Protein AF-V3ZQJ5-F1 (afdb_monomer)

pLDDT: mean 82.74, std 19.33, range [33.5, 98.06]

Mean predicted aligned error: 16.33 Å

Sequence (213 aa):
MSSKPIIKVQEDISALKQLLSVVSNTLQRNTCAVEKLKREMTMELKNSEMATRTKDTPPGLQYENTAPTLYFQALVEDFENRMVTYRQQIEVLENHLASLYQPNRHSPAELIALLRKLHETFIALAANLQQVHEAVKTLKEHYLNYRKIIHGDNRNIFEKQQKVSVRQTNYRNIEQTGPNPFTGVTNAAAVAMASVLTRSQQPAGKYISFFNL

Foldseek 3Di:
DDCVVVVVVVVVVVVVVVVVVVVVVVVVVVVVVVVVVVVVVVVVVVVVVLVVVLVVDDPVCNVVSCPVVVVVVVVVVVVVVVVVVVVVVVVVVVVVVVVVPDPDPDDPVNVVVVVVVVVVVVVVVVVVVVVVVVVVVVVLVVVQVVCCVPVVDNDRPPPDPPPPPPPPPDPDDPPDDDPDPPPDDDPVVVVVVVVVVVVVPDDDDDDDDDDDD

Secondary structure (DSSP, 8-state):
---HHHHHHHHHHHHHHHHHHHHHHHHHHHHHHHHHHHHHHHHHHHHHHHHHHHHHS-GGGGGG--HHHHHHHHHHHHHHHHHHHHHHHHHHHHHHHHHHTS-----HHHHHHHHHHHHHHHHHHHHHHHHHHHHHHHHHHHHHHHHHHHH-----TTS------------------S--TTTT---HHHHHHHHHHHHT-------------

Solvent-accessible surface area (backbone atoms only — not comparable to full-atom values): 13029 Å² total; per-residue (Å²): 136,83,64,65,65,63,51,49,51,53,51,52,52,52,53,50,52,53,53,49,50,54,52,50,56,49,49,54,51,50,52,53,51,50,57,48,50,52,51,52,52,54,50,51,51,52,51,52,52,49,54,52,52,58,69,73,47,54,81,94,53,46,90,75,58,55,65,65,60,55,51,52,54,52,50,52,53,49,49,53,54,48,52,54,51,51,53,52,51,49,53,53,50,52,53,51,54,56,52,71,75,44,90,80,78,83,48,76,68,55,53,54,53,49,51,52,52,50,50,52,51,51,53,53,50,50,52,52,49,50,53,53,51,49,53,54,48,51,51,51,51,52,52,49,51,50,38,32,72,76,67,69,44,82,73,71,84,80,61,74,76,72,77,74,78,71,78,73,86,64,93,62,88,74,81,81,87,68,90,67,97,65,88,78,75,74,58,65,69,59,56,56,52,51,55,56,60,60,67,74,73,71,85,90,78,88,86,89,83,83,88,85,134

Radius of gyration: 33.82 Å; Cα contacts (8 Å, |Δi|>4): 20; chains: 1; bounding box: 79×106×86 Å

Organism: Lottia gigantea (NCBI:txid225164)

Structure (mmCIF, N/CA/C/O backbone):
data_AF-V3ZQJ5-F1
#
_entry.id   AF-V3ZQJ5-F1
#
loop_
_atom_site.group_PDB
_atom_site.id
_atom_site.type_symbol
_atom_site.label_atom_id
_atom_site.label_alt_id
_atom_site.label_comp_id
_atom_site.label_asym_id
_atom_site.label_entity_id
_atom_site.label_seq_id
_atom_site.pdbx_PDB_ins_code
_atom_site.Cartn_x
_atom_site.Cartn_y
_atom_site.Cartn_z
_atom_site.occupancy
_atom_site.B_iso_or_equiv
_atom_site.auth_seq_id
_atom_site.auth_comp_id
_atom_site.auth_asym_id
_atom_site.auth_atom_id
_atom_site.pdbx_PDB_model_num
ATOM 1 N N . MET A 1 1 ? -13.299 23.545 50.620 1.00 53.84 1 MET A N 1
ATOM 2 C CA . MET A 1 1 ? -12.422 23.632 49.428 1.00 53.84 1 MET A CA 1
ATOM 3 C C . MET A 1 1 ? -13.157 22.983 48.257 1.00 53.84 1 MET A C 1
ATOM 5 O O . MET A 1 1 ? -13.609 21.859 48.416 1.00 53.84 1 MET A O 1
ATOM 9 N N . SER A 1 2 ? -13.390 23.698 47.151 1.00 70.88 2 SER A N 1
ATOM 10 C CA . SER A 1 2 ? -14.245 23.242 46.035 1.00 70.88 2 SER A CA 1
ATOM 11 C C . SER A 1 2 ? -13.453 22.396 45.030 1.00 70.88 2 SER A C 1
ATOM 13 O O . SER A 1 2 ? -12.422 22.851 44.546 1.00 70.88 2 SER A O 1
ATOM 15 N N . SER A 1 3 ? -13.939 21.197 44.690 1.00 76.19 3 SER A N 1
ATOM 16 C CA . SER A 1 3 ? -13.334 20.266 43.715 1.00 76.19 3 SER A CA 1
ATOM 17 C C . SER A 1 3 ? -13.661 20.591 42.248 1.00 76.19 3 SER A C 1
ATOM 19 O O . SER A 1 3 ? -13.188 19.926 41.330 1.00 76.19 3 SER A O 1
ATOM 21 N N . LYS A 1 4 ? -14.443 21.641 41.986 1.00 83.12 4 LYS A N 1
ATOM 22 C CA . LYS A 1 4 ? -14.810 22.054 40.620 1.00 83.12 4 LYS A CA 1
ATOM 23 C C . LYS A 1 4 ? -13.603 22.349 39.705 1.00 83.12 4 LYS A C 1
ATOM 25 O O . LYS A 1 4 ? -13.647 21.936 38.550 1.00 83.12 4 LYS A O 1
ATOM 30 N N . PRO A 1 5 ? -12.516 23.001 40.172 1.00 90.00 5 PRO A N 1
ATOM 31 C CA . PRO A 1 5 ? -11.353 23.268 39.325 1.00 90.00 5 PRO A CA 1
ATOM 32 C C . PRO A 1 5 ? -10.609 21.994 38.909 1.00 90.00 5 PRO A C 1
ATOM 34 O O . PRO A 1 5 ? -10.167 21.899 37.771 1.00 90.00 5 PRO A O 1
ATOM 37 N N . ILE A 1 6 ? -10.494 21.004 39.804 1.00 91.19 6 ILE A N 1
ATOM 38 C CA . ILE A 1 6 ? -9.770 19.759 39.508 1.00 91.19 6 ILE A CA 1
ATOM 39 C C . ILE A 1 6 ? -10.535 18.880 38.509 1.00 91.19 6 ILE A C 1
ATOM 41 O O . ILE A 1 6 ? -9.920 18.309 37.613 1.00 91.19 6 ILE A O 1
ATOM 45 N N . ILE A 1 7 ? -11.871 18.850 38.594 1.00 93.12 7 ILE A N 1
ATOM 46 C CA . ILE A 1 7 ? -12.726 18.150 37.622 1.00 93.12 7 ILE A CA 1
ATOM 47 C C . ILE A 1 7 ? -12.614 18.810 36.244 1.00 93.12 7 ILE A C 1
ATOM 49 O O . ILE A 1 7 ? -12.394 18.119 35.254 1.00 93.12 7 ILE A O 1
ATOM 53 N N . LYS A 1 8 ? -12.658 20.147 36.183 1.00 94.88 8 LYS A N 1
ATOM 54 C CA . LYS A 1 8 ? -12.502 20.884 34.922 1.00 94.88 8 LYS A CA 1
ATOM 55 C C . LYS A 1 8 ? -11.163 20.585 34.240 1.00 94.88 8 LYS A C 1
ATOM 57 O O . LYS A 1 8 ? -11.126 20.311 33.049 1.00 94.88 8 LYS A O 1
ATOM 62 N N . VAL A 1 9 ? -10.067 20.566 35.000 1.00 95.50 9 VAL A N 1
ATOM 63 C CA . VAL A 1 9 ? -8.746 20.205 34.457 1.00 95.50 9 VAL A CA 1
ATOM 64 C C . VAL A 1 9 ? -8.735 18.767 33.921 1.00 95.50 9 VAL A C 1
ATOM 66 O O . VAL A 1 9 ? -8.134 18.504 32.882 1.00 95.50 9 VAL A O 1
ATOM 69 N N . GLN A 1 10 ? -9.410 17.827 34.587 1.00 94.62 10 GLN A N 1
ATOM 70 C CA . GLN A 1 10 ? -9.516 16.444 34.112 1.00 94.62 10 GLN A CA 1
ATOM 71 C C . GLN A 1 10 ? -10.309 16.331 32.798 1.00 94.62 10 GLN A C 1
ATOM 73 O O . GLN A 1 10 ? -9.914 15.570 31.906 1.00 94.62 10 GLN A O 1
ATOM 78 N N . GLU A 1 11 ? -11.399 17.086 32.666 1.00 95.62 11 GLU A N 1
ATOM 79 C CA . GLU A 1 11 ? -12.183 17.185 31.430 1.00 95.62 11 GLU A CA 1
ATOM 80 C C . GLU A 1 11 ? -11.342 17.783 30.295 1.00 95.62 11 GLU A C 1
ATOM 82 O O . GLU A 1 11 ? -11.228 17.169 29.231 1.00 95.62 11 GLU A O 1
ATOM 87 N N . ASP A 1 12 ? -10.658 18.902 30.554 1.00 96.62 12 ASP A N 1
ATOM 88 C CA . ASP A 1 12 ? -9.801 19.585 29.579 1.00 96.62 12 ASP A CA 1
ATOM 89 C C . ASP A 1 12 ? -8.656 18.675 29.097 1.00 96.62 12 ASP A C 1
ATOM 91 O O . ASP A 1 12 ? -8.391 18.573 27.897 1.00 96.62 12 ASP A O 1
ATOM 95 N N . ILE A 1 13 ? -8.004 17.941 30.007 1.00 96.69 13 ILE A N 1
ATOM 96 C CA . ILE A 1 13 ? -6.959 16.965 29.653 1.00 96.69 13 ILE A CA 1
ATOM 97 C C . ILE A 1 13 ? -7.530 15.842 28.778 1.00 96.69 13 ILE A C 1
ATOM 99 O O . ILE A 1 13 ? -6.872 15.396 27.834 1.00 96.69 13 ILE A O 1
ATOM 103 N N . SER A 1 14 ? -8.735 15.363 29.083 1.00 95.94 14 SER A N 1
ATOM 104 C CA . SER A 1 14 ? -9.377 14.290 28.316 1.00 95.94 14 SER A CA 1
ATOM 105 C C . SER A 1 14 ? -9.730 14.756 26.901 1.00 95.94 14 SER A C 1
ATOM 107 O O . SER A 1 14 ? -9.426 14.053 25.933 1.00 95.94 14 SER A O 1
ATOM 109 N N . ALA A 1 15 ? -10.267 15.970 26.768 1.00 96.38 15 ALA A N 1
ATOM 110 C CA . ALA A 1 15 ? -10.547 16.598 25.480 1.00 96.38 15 ALA A CA 1
ATOM 111 C C . ALA A 1 15 ? -9.262 16.827 24.663 1.00 96.38 15 ALA A C 1
ATOM 113 O O . ALA A 1 15 ? -9.200 16.479 23.481 1.00 96.38 15 ALA A O 1
ATOM 114 N N . LEU A 1 16 ? -8.194 17.327 25.296 1.00 97.25 16 LEU A N 1
ATOM 115 C CA . LEU A 1 16 ? -6.897 17.525 24.640 1.00 97.25 16 LEU A CA 1
ATOM 116 C C . LEU A 1 16 ? -6.289 16.211 24.138 1.00 97.25 16 LEU A C 1
ATOM 118 O O . LEU A 1 16 ? -5.749 16.173 23.033 1.00 97.25 16 LEU A O 1
ATOM 122 N N . LYS A 1 17 ? -6.404 15.114 24.899 1.00 97.19 17 LYS A N 1
ATOM 123 C CA . LYS A 1 17 ? -5.945 13.785 24.455 1.00 97.19 17 LYS A CA 1
ATOM 124 C C . LYS A 1 17 ? -6.695 13.303 23.214 1.00 97.19 17 LYS A C 1
ATOM 126 O O . LYS A 1 17 ? -6.071 12.754 22.304 1.00 97.19 17 LYS A O 1
ATOM 131 N N . GLN A 1 18 ? -8.009 13.519 23.159 1.00 96.56 18 GLN A N 1
ATOM 132 C CA . GLN A 1 18 ? -8.813 13.172 21.986 1.00 96.56 18 GLN A CA 1
ATOM 133 C C . GLN A 1 18 ? -8.396 14.000 20.768 1.00 96.56 18 GLN A C 1
ATOM 135 O O . GLN A 1 18 ? -8.136 13.433 19.706 1.00 96.56 18 GLN A O 1
ATOM 140 N N . LEU A 1 19 ? -8.240 15.318 20.930 1.00 96.62 19 LEU A N 1
ATOM 141 C CA . LEU A 1 19 ? -7.796 16.195 19.846 1.00 96.62 19 LEU A CA 1
ATOM 142 C C . LEU A 1 19 ? -6.400 15.808 19.341 1.00 96.62 19 LEU A C 1
ATOM 144 O O . LEU A 1 19 ? -6.185 15.706 18.133 1.00 96.62 19 LEU A O 1
ATOM 148 N N . LEU A 1 20 ? -5.467 15.519 20.250 1.00 97.31 20 LEU A N 1
ATOM 149 C CA . LEU A 1 20 ? -4.127 15.058 19.894 1.00 97.31 20 LEU A CA 1
ATOM 150 C C . LEU A 1 20 ? -4.168 13.738 19.116 1.00 97.31 20 LEU A C 1
ATOM 152 O O . LEU A 1 20 ? -3.420 13.581 18.153 1.00 97.31 20 LEU A O 1
ATOM 156 N N . SER A 1 21 ? -5.053 12.807 19.484 1.00 96.81 21 SER A N 1
ATOM 157 C CA . SER A 1 21 ? -5.247 11.561 18.735 1.00 96.81 21 SER A CA 1
ATOM 158 C C . SER A 1 21 ? -5.727 11.831 17.306 1.00 96.81 21 SER A C 1
ATOM 160 O O . SER A 1 21 ? -5.157 11.292 16.356 1.00 96.81 21 SER A O 1
ATOM 162 N N . VAL A 1 22 ? -6.699 12.730 17.125 1.00 97.06 22 VAL A N 1
ATOM 163 C CA . VAL A 1 22 ? -7.189 13.131 15.793 1.00 97.06 22 VAL A CA 1
ATOM 164 C C . VAL A 1 22 ? -6.075 13.763 14.953 1.00 97.06 22 VAL A C 1
ATOM 166 O O . VAL A 1 22 ? -5.904 13.403 13.781 1.00 97.06 22 VAL A O 1
ATOM 169 N N . VAL A 1 23 ? -5.290 14.670 15.541 1.00 97.56 23 VAL A N 1
ATOM 170 C CA . VAL A 1 23 ? -4.158 15.319 14.860 1.00 97.56 23 VAL A CA 1
ATOM 171 C C . VAL A 1 23 ? -3.088 14.292 14.494 1.00 97.56 23 VAL A C 1
ATOM 173 O O . VAL A 1 23 ? -2.646 14.270 13.348 1.00 97.56 23 VAL A O 1
ATOM 176 N N . SER A 1 24 ? -2.728 13.395 15.414 1.00 97.12 24 S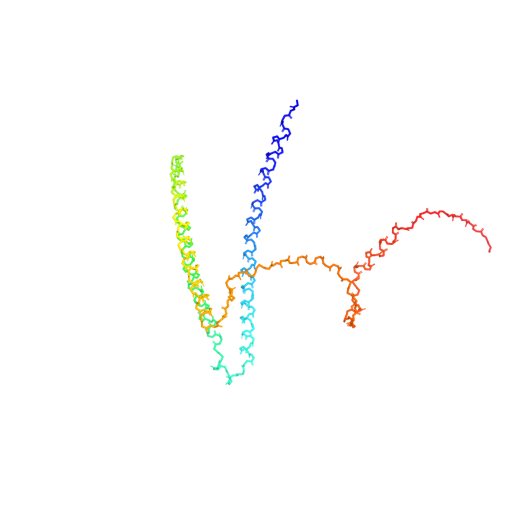ER A N 1
ATOM 177 C CA . SER A 1 24 ? -1.758 12.317 15.179 1.00 97.12 24 SER A CA 1
ATOM 178 C C . SER A 1 24 ? -2.188 11.402 14.027 1.00 97.12 24 SER A C 1
ATOM 180 O O . SER A 1 24 ? -1.424 11.176 13.088 1.00 97.12 24 SER A O 1
ATOM 182 N N . ASN A 1 25 ? -3.449 10.958 14.025 1.00 96.50 25 ASN A N 1
ATOM 183 C CA . ASN A 1 25 ? -4.000 10.114 12.961 1.00 96.50 25 ASN A CA 1
ATOM 184 C C . ASN A 1 25 ? -4.018 10.833 11.604 1.00 96.50 25 ASN A C 1
ATOM 186 O O . ASN A 1 25 ? -3.815 10.225 10.553 1.00 96.50 25 ASN A O 1
ATOM 190 N N . THR A 1 26 ? -4.281 12.139 11.598 1.00 96.44 26 THR A N 1
ATOM 191 C CA . THR A 1 26 ? -4.259 12.950 10.373 1.00 96.44 26 THR A CA 1
ATOM 192 C C . THR A 1 26 ? -2.838 13.146 9.864 1.00 96.44 26 THR A C 1
ATOM 194 O O . THR A 1 26 ? -2.590 12.970 8.674 1.00 96.44 26 THR A O 1
ATOM 197 N N . LEU A 1 27 ? -1.889 13.414 10.760 1.00 97.69 27 LEU A N 1
ATOM 198 C CA . LEU A 1 27 ? -0.477 13.509 10.416 1.00 97.69 27 LEU A CA 1
ATOM 199 C C . LEU A 1 27 ? 0.031 12.195 9.814 1.00 97.69 27 LEU A C 1
ATOM 201 O O . LEU A 1 27 ? 0.642 12.223 8.753 1.00 97.69 27 LEU A O 1
ATOM 205 N N . GLN A 1 28 ? -0.294 11.049 10.420 1.00 96.62 28 GLN A N 1
ATOM 206 C CA . GLN A 1 28 ? 0.087 9.735 9.896 1.00 96.62 28 GLN A CA 1
ATOM 207 C C . GLN A 1 28 ? -0.482 9.478 8.492 1.00 96.62 28 GLN A C 1
ATOM 209 O O . GLN A 1 28 ? 0.236 8.992 7.613 1.00 96.62 28 GLN A O 1
ATOM 214 N N . ARG A 1 29 ? -1.753 9.833 8.254 1.00 96.56 29 ARG A N 1
ATOM 215 C CA . ARG A 1 29 ? -2.370 9.757 6.918 1.00 96.56 29 ARG A CA 1
ATOM 216 C C . ARG A 1 29 ? -1.635 10.640 5.910 1.00 96.56 29 ARG A C 1
ATOM 218 O O . ARG A 1 29 ? -1.304 10.166 4.825 1.00 96.56 29 ARG A O 1
ATOM 225 N N . ASN A 1 30 ? -1.316 11.877 6.286 1.00 97.19 30 ASN A N 1
ATOM 226 C CA . ASN A 1 30 ? -0.580 12.805 5.430 1.00 97.19 30 ASN A CA 1
ATOM 227 C C . ASN A 1 30 ? 0.835 12.300 5.129 1.00 97.19 30 ASN A C 1
ATOM 229 O O . ASN A 1 30 ? 1.264 12.355 3.982 1.00 97.19 30 ASN A O 1
ATOM 233 N N . THR A 1 31 ? 1.543 11.744 6.116 1.00 97.19 31 THR A N 1
ATOM 234 C CA . THR A 1 31 ? 2.856 11.121 5.901 1.00 97.19 31 THR A CA 1
ATOM 235 C C . THR A 1 31 ? 2.774 9.996 4.870 1.00 97.19 31 THR A C 1
ATOM 237 O O . THR A 1 31 ? 3.590 9.951 3.954 1.00 97.19 31 THR A O 1
ATOM 240 N N . CYS A 1 32 ? 1.765 9.124 4.957 1.00 96.06 32 CYS A N 1
ATOM 241 C CA . CYS A 1 32 ? 1.554 8.066 3.965 1.00 96.06 32 CYS A CA 1
ATOM 242 C C . CYS A 1 32 ? 1.286 8.634 2.559 1.00 96.06 32 CYS A C 1
ATOM 244 O O . CYS A 1 32 ? 1.869 8.163 1.581 1.00 96.06 32 CYS A O 1
ATOM 246 N N . ALA A 1 33 ? 0.452 9.674 2.457 1.00 96.00 33 ALA A N 1
ATOM 247 C CA . ALA A 1 33 ? 0.155 10.338 1.189 1.00 96.00 33 ALA A CA 1
ATOM 248 C C . ALA A 1 33 ? 1.406 10.977 0.561 1.00 96.00 33 ALA A C 1
ATOM 250 O O . ALA A 1 33 ? 1.640 10.815 -0.634 1.00 96.00 33 ALA A O 1
ATOM 251 N N . VAL A 1 34 ? 2.246 11.632 1.366 1.00 97.56 34 VAL A N 1
ATOM 252 C CA . VAL A 1 34 ? 3.515 12.221 0.909 1.00 97.56 34 VAL A CA 1
ATOM 253 C C . VAL A 1 34 ? 4.489 11.142 0.432 1.00 97.56 34 VAL A C 1
ATOM 255 O O . VA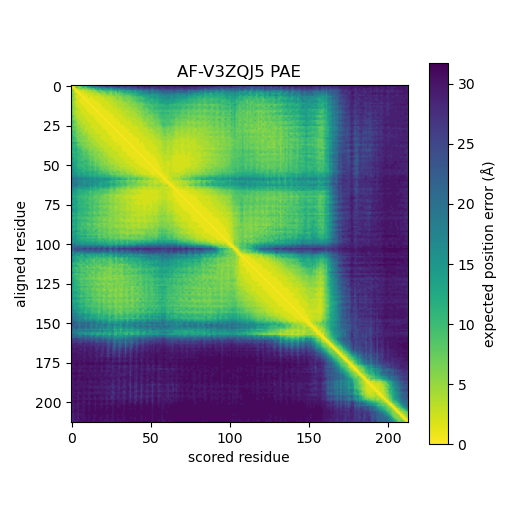L A 1 34 ? 5.081 11.287 -0.634 1.00 97.56 34 VAL A O 1
ATOM 258 N N . GLU A 1 35 ? 4.634 10.033 1.161 1.00 96.94 35 GLU A N 1
ATOM 259 C CA . GLU A 1 35 ? 5.499 8.919 0.736 1.00 96.94 35 GLU A CA 1
ATOM 260 C C . GLU A 1 35 ? 4.984 8.225 -0.535 1.00 96.94 35 GLU A C 1
ATOM 262 O O . GLU A 1 35 ? 5.772 7.747 -1.355 1.00 96.94 35 GLU A O 1
ATOM 267 N N . LYS A 1 36 ? 3.662 8.166 -0.734 1.00 95.75 36 LYS A N 1
ATOM 268 C CA . LYS A 1 36 ? 3.070 7.719 -2.001 1.00 95.75 36 LYS A CA 1
ATOM 269 C C . LYS A 1 36 ? 3.422 8.687 -3.136 1.00 95.75 36 LYS A C 1
ATOM 271 O O . LYS A 1 36 ? 4.009 8.249 -4.121 1.00 95.75 36 LYS A O 1
ATOM 276 N N . LEU A 1 37 ? 3.165 9.982 -2.954 1.00 97.44 37 LEU A N 1
ATOM 277 C CA . LEU A 1 37 ? 3.447 11.011 -3.958 1.00 97.44 37 LEU A CA 1
ATOM 278 C C . LEU A 1 37 ? 4.931 11.047 -4.344 1.00 97.44 37 LEU A C 1
ATOM 280 O O . LEU A 1 37 ? 5.274 11.162 -5.514 1.00 97.44 37 LEU A O 1
ATOM 284 N N . LYS A 1 38 ? 5.832 10.893 -3.370 1.00 97.88 38 LYS A N 1
ATOM 285 C CA . LYS A 1 38 ? 7.277 10.832 -3.614 1.00 97.88 38 LYS A CA 1
ATOM 286 C C . LYS A 1 38 ? 7.665 9.653 -4.510 1.00 97.88 38 LYS A C 1
ATOM 288 O O . LYS A 1 38 ? 8.519 9.804 -5.387 1.00 97.88 38 LYS A O 1
ATOM 293 N N . ARG A 1 39 ? 7.058 8.480 -4.296 1.00 95.31 39 ARG A N 1
ATOM 294 C CA . ARG A 1 39 ? 7.280 7.302 -5.149 1.00 95.31 39 ARG A CA 1
ATOM 295 C C . ARG A 1 39 ? 6.765 7.544 -6.565 1.00 95.31 39 ARG A C 1
ATOM 297 O O . ARG A 1 39 ? 7.508 7.287 -7.506 1.00 95.31 39 ARG A O 1
ATOM 304 N N . GLU A 1 40 ? 5.560 8.094 -6.702 1.00 94.69 40 GLU A N 1
ATOM 305 C CA . GLU A 1 40 ? 4.966 8.442 -8.002 1.00 94.69 40 GLU A CA 1
ATOM 306 C C . GLU A 1 40 ? 5.828 9.464 -8.756 1.00 94.69 40 GLU A C 1
ATOM 308 O O . GLU A 1 40 ? 6.192 9.234 -9.903 1.00 94.69 40 GLU A O 1
ATOM 313 N N . MET A 1 41 ? 6.273 10.530 -8.086 1.00 97.44 41 MET A N 1
ATOM 314 C CA . MET A 1 41 ? 7.165 11.537 -8.670 1.00 97.44 41 MET A CA 1
ATOM 315 C C . MET A 1 41 ? 8.488 10.931 -9.156 1.00 97.44 41 MET A C 1
ATOM 317 O O . MET A 1 41 ? 8.971 11.275 -10.232 1.00 97.44 41 MET A O 1
ATOM 321 N N . THR A 1 42 ? 9.083 10.027 -8.374 1.00 96.94 42 THR A N 1
ATOM 322 C CA . THR A 1 42 ? 10.335 9.355 -8.762 1.00 96.94 42 THR A CA 1
ATOM 323 C C . THR A 1 42 ? 10.123 8.475 -9.995 1.00 96.94 42 THR A C 1
ATOM 325 O O . THR A 1 42 ? 10.977 8.429 -10.880 1.00 96.94 42 THR A O 1
ATOM 328 N N . MET A 1 43 ? 8.982 7.787 -10.063 1.00 94.25 43 MET A N 1
ATOM 329 C CA . MET A 1 43 ? 8.616 6.970 -11.215 1.00 94.25 43 MET A CA 1
ATOM 330 C C . MET A 1 43 ? 8.402 7.834 -12.461 1.00 94.25 43 MET A C 1
ATOM 332 O O . MET A 1 43 ? 8.955 7.515 -13.510 1.00 94.25 43 MET A O 1
ATOM 336 N N . GLU A 1 44 ? 7.701 8.961 -12.342 1.00 95.25 44 GLU A N 1
ATOM 337 C CA . GLU A 1 44 ? 7.484 9.846 -13.489 1.00 95.25 44 GLU A CA 1
ATOM 338 C C . GLU A 1 44 ? 8.748 10.548 -13.970 1.00 95.25 44 GLU A C 1
ATOM 340 O O . GLU A 1 44 ? 8.946 10.715 -15.175 1.00 95.25 44 GLU A O 1
ATOM 345 N N . LEU A 1 45 ? 9.663 10.886 -13.061 1.00 97.19 45 LEU A N 1
ATOM 346 C CA . LEU A 1 45 ? 10.979 11.377 -13.455 1.00 97.19 45 LEU A CA 1
ATOM 347 C C . LEU A 1 45 ? 11.714 10.337 -14.314 1.00 97.19 45 LEU A C 1
ATOM 349 O O . LEU A 1 45 ? 12.229 10.672 -15.379 1.00 97.19 45 LEU A O 1
ATOM 353 N N . LYS A 1 46 ? 11.689 9.062 -13.904 1.00 95.75 46 LYS A N 1
ATOM 354 C CA . LYS A 1 46 ? 12.275 7.959 -14.679 1.00 95.75 46 LYS A CA 1
ATOM 355 C C . LYS A 1 46 ? 11.604 7.799 -16.050 1.00 95.75 46 LYS A C 1
ATOM 357 O O . LYS A 1 46 ? 12.304 7.566 -17.035 1.00 95.75 46 LYS A O 1
ATOM 362 N N . ASN A 1 47 ? 10.281 7.940 -16.131 1.00 95.12 47 ASN A N 1
ATOM 363 C CA . ASN A 1 47 ? 9.544 7.868 -17.399 1.00 95.12 47 ASN A CA 1
ATOM 364 C C . ASN A 1 47 ? 9.940 9.016 -18.346 1.00 95.12 47 ASN A C 1
ATOM 366 O O . ASN A 1 47 ? 10.167 8.792 -19.535 1.00 95.12 47 ASN A O 1
ATOM 370 N N . SER A 1 48 ? 10.095 10.232 -17.817 1.00 96.44 48 SER A N 1
ATOM 371 C CA . SER A 1 48 ? 10.548 11.404 -18.580 1.00 96.44 48 SER A CA 1
ATOM 372 C C . SER A 1 48 ? 11.992 11.256 -19.083 1.00 96.44 48 SER A C 1
ATOM 374 O O . SER A 1 48 ? 12.295 11.516 -20.254 1.00 96.44 48 SER A O 1
ATOM 376 N N . GLU A 1 49 ? 12.893 10.756 -18.234 1.00 96.19 49 GLU A N 1
ATOM 377 C CA . GLU A 1 49 ? 14.264 10.432 -18.639 1.00 96.19 49 GLU A CA 1
ATOM 378 C C . GLU A 1 49 ? 14.297 9.355 -19.728 1.00 96.19 49 GLU A C 1
ATOM 380 O O . GLU A 1 49 ? 15.048 9.479 -20.695 1.00 96.19 49 GLU A O 1
ATOM 385 N N . MET A 1 50 ? 13.468 8.313 -19.609 1.00 95.88 50 MET A N 1
ATOM 386 C CA . MET A 1 50 ? 13.334 7.271 -20.631 1.00 95.88 50 MET A CA 1
ATOM 387 C C . MET A 1 50 ? 12.874 7.853 -21.972 1.00 95.88 50 MET A C 1
ATOM 389 O O . MET A 1 50 ? 13.442 7.505 -23.011 1.00 95.88 50 MET A O 1
ATOM 393 N N . ALA A 1 51 ? 11.880 8.744 -21.966 1.00 95.62 51 ALA A N 1
ATOM 394 C CA . ALA A 1 51 ? 11.410 9.410 -23.179 1.00 95.62 51 ALA A CA 1
ATOM 395 C C . ALA A 1 51 ? 12.530 10.236 -23.836 1.00 95.62 51 ALA A C 1
ATOM 397 O O . ALA A 1 51 ? 12.723 10.168 -25.050 1.00 95.62 51 ALA A O 1
ATOM 398 N N . THR A 1 52 ? 13.323 10.943 -23.026 1.00 95.38 52 THR A N 1
ATOM 399 C CA . THR A 1 52 ? 14.479 11.723 -23.497 1.00 95.38 52 THR A CA 1
ATOM 400 C C . THR A 1 52 ? 15.549 10.817 -24.114 1.00 95.38 52 THR A C 1
ATOM 402 O O . THR A 1 52 ? 15.944 11.021 -25.257 1.00 95.38 52 THR A O 1
ATOM 405 N N . ARG A 1 53 ? 15.939 9.735 -23.427 1.00 94.44 53 ARG A N 1
ATOM 406 C CA . ARG A 1 53 ? 16.912 8.755 -23.951 1.00 94.44 53 ARG A CA 1
ATOM 407 C C . ARG A 1 53 ? 16.440 8.102 -25.247 1.00 94.44 53 ARG A C 1
ATOM 409 O O . ARG A 1 53 ? 17.234 7.896 -26.157 1.00 94.44 53 ARG A O 1
ATOM 416 N N . THR A 1 54 ? 15.148 7.796 -25.340 1.00 93.56 54 THR A N 1
ATOM 417 C CA . THR A 1 54 ? 14.549 7.221 -26.552 1.00 93.56 54 THR A CA 1
ATOM 418 C C . THR A 1 54 ? 14.643 8.190 -27.725 1.00 93.56 54 THR A C 1
ATOM 420 O O . THR A 1 54 ? 14.985 7.769 -28.826 1.00 93.56 54 THR A O 1
ATOM 423 N N . LYS A 1 55 ? 14.403 9.486 -27.494 1.00 93.56 55 LYS A N 1
ATOM 424 C CA . LYS A 1 55 ? 14.565 10.535 -28.510 1.00 93.56 55 LYS A CA 1
ATOM 425 C C . LYS A 1 55 ? 16.019 10.675 -28.972 1.00 93.56 55 LYS A C 1
ATOM 427 O O . LYS A 1 55 ? 16.253 10.842 -30.164 1.00 93.56 55 LYS A O 1
ATOM 432 N N . ASP A 1 56 ? 16.970 10.607 -28.044 1.00 94.38 56 ASP A N 1
ATOM 433 C CA . ASP A 1 56 ? 18.398 10.784 -28.340 1.00 94.38 56 ASP A CA 1
ATOM 434 C C . ASP A 1 56 ? 19.048 9.522 -28.944 1.00 94.38 56 ASP A C 1
ATOM 436 O O . ASP A 1 56 ? 20.164 9.576 -29.463 1.00 94.38 56 ASP A O 1
ATOM 440 N N . THR A 1 57 ? 18.357 8.376 -28.907 1.00 92.69 57 THR A N 1
ATOM 441 C CA . THR A 1 57 ? 18.845 7.117 -29.484 1.00 92.69 57 THR A CA 1
ATOM 442 C C . THR A 1 57 ? 18.766 7.168 -31.017 1.00 92.69 57 THR A C 1
ATOM 444 O O . THR A 1 57 ? 17.689 7.398 -31.578 1.00 92.69 57 THR A O 1
ATOM 447 N N . PRO A 1 58 ? 19.874 6.927 -31.742 1.00 93.50 58 PRO A N 1
ATOM 448 C CA . PRO A 1 58 ? 19.879 6.987 -33.199 1.00 93.50 58 PRO A CA 1
ATOM 449 C C . PRO A 1 58 ? 19.005 5.875 -33.810 1.00 93.50 58 PRO A C 1
ATOM 451 O O . PRO A 1 58 ? 18.926 4.785 -33.239 1.00 93.50 58 PRO A O 1
ATOM 454 N N . PRO A 1 59 ? 18.404 6.081 -35.002 1.00 90.81 59 PRO A N 1
ATOM 455 C CA . PRO A 1 59 ? 17.487 5.114 -35.619 1.00 90.81 59 PRO A CA 1
ATOM 456 C C . PRO A 1 59 ? 18.058 3.695 -35.747 1.00 90.81 59 PRO A C 1
ATOM 458 O O . PRO A 1 59 ? 17.341 2.720 -35.547 1.00 90.81 59 PRO A O 1
ATOM 461 N N . GLY A 1 60 ? 19.362 3.582 -36.016 1.00 91.94 60 GLY A N 1
ATOM 462 C CA . GLY A 1 60 ? 20.059 2.303 -36.147 1.00 91.94 60 GLY A CA 1
ATOM 463 C C . GLY A 1 60 ? 20.208 1.502 -34.851 1.00 91.94 60 GLY A C 1
ATOM 464 O O . GLY A 1 60 ? 20.607 0.353 -34.938 1.00 91.94 60 GLY A O 1
ATOM 465 N N . LEU A 1 61 ? 19.896 2.067 -33.678 1.00 91.06 61 LEU A N 1
ATOM 466 C CA . LEU A 1 61 ? 19.943 1.380 -32.375 1.00 91.06 61 LEU A CA 1
ATOM 467 C C . LEU A 1 61 ? 18.566 1.285 -31.695 1.00 91.06 61 LEU A C 1
ATOM 469 O O . LEU A 1 61 ? 18.447 0.736 -30.604 1.00 91.06 61 LEU A O 1
ATOM 473 N N . GLN A 1 62 ? 17.502 1.786 -32.329 1.00 90.12 62 GLN A N 1
ATOM 474 C CA . GLN A 1 62 ? 16.160 1.788 -31.731 1.00 90.12 62 GLN A CA 1
ATOM 475 C C . GLN A 1 62 ? 15.594 0.378 -31.516 1.00 90.12 62 GLN A C 1
ATOM 477 O O . GLN A 1 62 ? 14.804 0.180 -30.600 1.00 90.12 62 GLN A O 1
ATOM 482 N N . TYR A 1 63 ? 16.009 -0.614 -32.311 1.00 88.88 63 TYR A N 1
ATOM 483 C CA . TYR A 1 63 ? 15.551 -1.999 -32.145 1.00 88.88 63 TYR A CA 1
ATOM 484 C C . TYR A 1 63 ? 16.025 -2.634 -30.825 1.00 88.88 63 TYR A C 1
ATOM 486 O O . TYR A 1 63 ? 15.388 -3.562 -30.333 1.00 88.88 63 TYR A O 1
ATOM 494 N N . GLU A 1 64 ? 17.112 -2.125 -30.233 1.00 89.19 64 GLU A N 1
ATOM 495 C CA . GLU A 1 64 ? 17.605 -2.557 -28.919 1.00 89.19 64 GLU A CA 1
ATOM 496 C C . GLU A 1 64 ? 16.884 -1.837 -27.764 1.00 89.19 64 GLU A C 1
ATOM 498 O O . GLU A 1 64 ? 16.922 -2.287 -26.614 1.00 89.19 64 GLU A O 1
ATOM 503 N N . ASN A 1 65 ? 16.190 -0.728 -28.049 1.00 91.56 65 ASN A N 1
ATOM 504 C CA . ASN A 1 65 ? 15.490 0.069 -27.049 1.00 91.56 65 ASN A CA 1
ATOM 505 C C . ASN A 1 65 ? 14.124 -0.543 -26.694 1.00 91.56 65 ASN A C 1
ATOM 507 O O . ASN A 1 65 ? 13.077 -0.158 -27.210 1.00 91.56 65 ASN A O 1
ATOM 511 N N . THR A 1 66 ? 14.136 -1.488 -25.758 1.00 93.56 66 THR A N 1
ATOM 512 C CA . THR A 1 66 ? 12.931 -2.186 -25.273 1.00 93.56 66 THR A CA 1
ATOM 513 C C . THR A 1 66 ? 12.176 -1.442 -24.164 1.00 93.56 66 THR A C 1
ATOM 515 O O . THR A 1 66 ? 11.068 -1.837 -23.795 1.00 93.56 66 THR A O 1
ATOM 518 N N . ALA A 1 67 ? 12.737 -0.352 -23.626 1.00 93.06 67 ALA A N 1
ATOM 519 C CA . ALA A 1 67 ? 12.162 0.362 -22.485 1.00 93.06 67 ALA A CA 1
ATOM 520 C C . ALA A 1 67 ? 10.754 0.944 -22.754 1.00 93.06 67 ALA A C 1
ATOM 522 O O . ALA A 1 67 ? 9.889 0.768 -21.891 1.00 93.06 67 ALA A O 1
ATOM 523 N N . PRO A 1 68 ? 10.460 1.552 -23.925 1.00 94.75 68 PRO A N 1
ATOM 524 C CA . PRO A 1 68 ? 9.115 2.034 -24.235 1.00 94.75 68 PRO A CA 1
ATOM 525 C C . PRO A 1 68 ? 8.071 0.914 -24.259 1.00 94.75 68 PRO A C 1
ATOM 527 O O . PRO A 1 68 ? 6.980 1.080 -23.721 1.00 94.75 68 PRO A O 1
ATOM 530 N N . THR A 1 69 ? 8.406 -0.244 -24.835 1.00 94.44 69 THR A N 1
ATOM 531 C CA . THR A 1 69 ? 7.494 -1.395 -24.895 1.00 94.44 69 THR A CA 1
ATOM 532 C C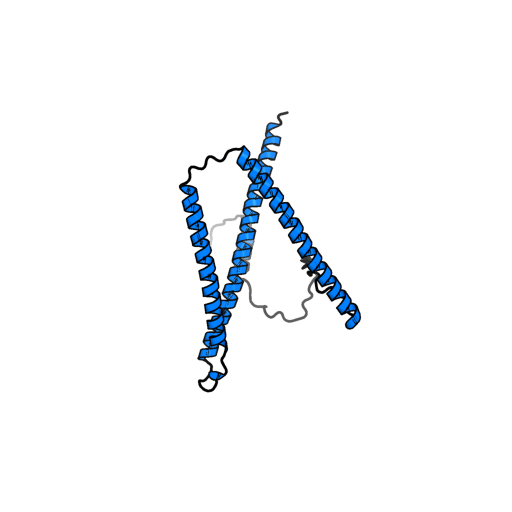 . THR A 1 69 ? 7.128 -1.884 -23.497 1.00 94.44 69 THR A C 1
ATOM 534 O O . THR A 1 69 ? 5.948 -2.069 -23.204 1.00 94.44 69 THR A O 1
ATOM 537 N N . LEU A 1 70 ? 8.120 -2.024 -22.610 1.00 94.94 70 LEU A N 1
ATOM 538 C CA . LEU A 1 70 ? 7.889 -2.417 -21.216 1.00 94.94 70 LEU A CA 1
ATOM 539 C C . LEU A 1 70 ? 7.063 -1.374 -20.450 1.00 94.94 70 LEU A C 1
ATOM 541 O O . LEU A 1 70 ? 6.194 -1.742 -19.662 1.00 94.94 70 LEU A O 1
ATOM 545 N N . TYR A 1 71 ? 7.302 -0.083 -20.699 1.00 95.81 71 TYR A N 1
ATOM 546 C CA . TYR A 1 71 ? 6.507 0.996 -20.115 1.00 95.81 71 TYR A CA 1
ATOM 547 C C . TYR A 1 71 ? 5.031 0.891 -20.513 1.00 95.81 71 TYR A C 1
ATOM 549 O O . TYR A 1 71 ? 4.166 0.904 -19.640 1.00 95.81 71 TYR A O 1
ATOM 557 N N . PHE A 1 72 ? 4.729 0.738 -21.806 1.00 97.25 72 PHE A N 1
ATOM 558 C CA . PHE A 1 72 ? 3.341 0.630 -22.264 1.00 97.25 72 PHE A CA 1
ATOM 559 C C . PHE A 1 72 ? 2.660 -0.652 -21.782 1.00 97.25 72 PHE A C 1
ATOM 561 O O . PHE A 1 72 ? 1.480 -0.610 -21.447 1.00 97.25 72 PHE A O 1
ATOM 568 N N . GLN A 1 73 ? 3.389 -1.767 -21.681 1.00 96.88 73 GLN A N 1
ATOM 569 C CA . GLN A 1 73 ? 2.851 -2.994 -21.095 1.00 96.88 73 GLN A CA 1
ATOM 570 C C . GLN A 1 73 ? 2.446 -2.783 -19.628 1.00 96.88 73 GLN A C 1
ATOM 572 O O . GLN A 1 73 ? 1.318 -3.100 -19.255 1.00 96.88 73 GLN A O 1
ATOM 577 N N . ALA A 1 74 ? 3.327 -2.188 -18.819 1.00 95.38 74 ALA A N 1
ATOM 578 C CA . ALA A 1 74 ? 3.025 -1.870 -17.424 1.00 95.38 74 ALA A CA 1
ATOM 579 C C . ALA A 1 74 ? 1.879 -0.849 -17.292 1.00 95.38 74 ALA A C 1
ATOM 581 O O . ALA A 1 74 ? 1.071 -0.935 -16.371 1.00 95.38 74 ALA A O 1
ATOM 582 N N . LEU A 1 75 ? 1.784 0.107 -18.221 1.00 96.50 75 LEU A N 1
ATOM 583 C CA . LEU A 1 75 ? 0.712 1.100 -18.242 1.00 96.50 75 LEU A CA 1
ATOM 584 C C . LEU A 1 75 ? -0.658 0.458 -18.502 1.00 96.50 75 LEU A C 1
ATOM 586 O O . LEU A 1 75 ? -1.637 0.826 -17.857 1.00 96.50 75 LEU A O 1
ATOM 590 N N . VAL A 1 76 ? -0.736 -0.504 -19.427 1.00 97.75 76 VAL A N 1
ATOM 591 C CA . VAL A 1 76 ? -1.972 -1.258 -19.688 1.00 97.75 76 VAL A CA 1
ATOM 592 C C . VAL A 1 76 ? -2.371 -2.078 -18.460 1.00 97.75 76 VAL A C 1
ATOM 594 O O . VAL A 1 76 ? -3.528 -2.019 -18.052 1.00 97.75 76 VAL A O 1
ATOM 597 N N . GLU A 1 77 ? -1.419 -2.758 -17.819 1.00 96.81 77 GLU A N 1
ATOM 598 C CA . GLU A 1 77 ? -1.672 -3.509 -16.583 1.00 96.81 77 GLU A CA 1
ATOM 599 C C . GLU A 1 77 ? -2.190 -2.599 -15.448 1.00 96.81 77 GLU A C 1
ATOM 601 O O . GLU A 1 77 ? -3.138 -2.950 -14.740 1.00 96.81 77 GLU A O 1
ATOM 606 N N . ASP A 1 78 ? -1.631 -1.394 -15.282 1.00 96.00 78 ASP A N 1
ATOM 607 C CA . ASP A 1 78 ? -2.147 -0.411 -14.316 1.00 96.00 78 ASP A CA 1
ATOM 608 C C . ASP A 1 78 ? -3.583 0.024 -14.653 1.00 96.00 78 ASP A C 1
ATOM 610 O O . ASP A 1 78 ? -4.446 0.081 -13.769 1.00 96.00 78 ASP A O 1
ATOM 614 N N . PHE A 1 79 ? -3.879 0.272 -15.932 1.00 97.69 79 PHE A N 1
ATOM 615 C CA . PHE A 1 79 ? -5.234 0.613 -16.366 1.00 97.69 79 PHE A CA 1
ATOM 616 C C . PHE A 1 79 ? -6.242 -0.499 -16.073 1.00 97.69 79 PHE A C 1
ATOM 618 O O . PHE A 1 79 ? -7.327 -0.205 -15.563 1.00 97.69 79 PHE A O 1
ATOM 625 N N . GLU A 1 80 ? -5.894 -1.758 -16.335 1.00 97.44 80 GLU A N 1
ATOM 626 C CA . GLU A 1 80 ? -6.750 -2.908 -16.028 1.00 97.44 80 GLU A CA 1
ATOM 627 C C . GLU A 1 80 ? -7.062 -2.983 -14.526 1.00 97.44 80 GLU A C 1
ATOM 629 O O . GLU A 1 80 ? -8.229 -3.066 -14.124 1.00 97.44 80 GLU A O 1
ATOM 634 N N . ASN A 1 81 ? -6.040 -2.837 -13.679 1.00 97.44 81 ASN A N 1
ATOM 635 C CA . ASN A 1 81 ? -6.203 -2.815 -12.223 1.00 97.44 81 ASN A CA 1
ATOM 636 C C . ASN A 1 81 ? -7.094 -1.653 -11.750 1.00 97.44 81 ASN A C 1
ATOM 638 O O . ASN A 1 81 ? -7.959 -1.814 -10.873 1.00 97.44 81 ASN A O 1
ATOM 642 N N . ARG A 1 82 ? -6.931 -0.470 -12.350 1.00 97.25 82 ARG A N 1
ATOM 643 C CA . ARG A 1 82 ? -7.771 0.697 -12.057 1.00 97.25 82 ARG A CA 1
ATOM 644 C C . ARG A 1 82 ? -9.217 0.490 -12.487 1.00 97.25 82 ARG A C 1
ATOM 646 O O . ARG A 1 82 ? -10.110 0.858 -11.728 1.00 97.25 82 ARG A O 1
ATOM 653 N N . MET A 1 83 ? -9.469 -0.124 -13.642 1.00 97.69 83 MET A N 1
ATOM 654 C CA . MET A 1 83 ? -10.830 -0.442 -14.090 1.00 97.69 83 MET A CA 1
ATOM 655 C C . MET A 1 83 ? -11.540 -1.383 -13.115 1.00 97.69 83 MET A C 1
ATOM 657 O O . MET A 1 83 ? -12.693 -1.136 -12.752 1.00 97.69 83 MET A O 1
ATOM 661 N N . VAL A 1 84 ? -10.848 -2.420 -12.632 1.00 97.62 84 VAL A N 1
ATOM 662 C CA . VAL A 1 84 ? -11.393 -3.326 -11.607 1.00 97.62 84 VAL A CA 1
ATOM 663 C C . VAL A 1 84 ? -11.713 -2.564 -10.320 1.00 97.62 84 VAL A C 1
ATOM 665 O O . VAL A 1 84 ? -12.794 -2.745 -9.756 1.00 97.62 84 VAL A O 1
ATOM 668 N N . THR A 1 85 ? -10.816 -1.674 -9.892 1.00 97.00 85 THR A N 1
ATOM 669 C CA . THR A 1 85 ? -11.015 -0.833 -8.703 1.00 97.00 85 THR A CA 1
ATOM 670 C C . THR A 1 85 ? -12.219 0.097 -8.863 1.00 97.00 85 THR A C 1
ATOM 672 O O . THR A 1 85 ? -13.053 0.180 -7.963 1.00 97.00 85 THR A O 1
ATOM 675 N N . TYR A 1 86 ? -12.359 0.773 -10.007 1.00 98.06 86 TYR A N 1
ATOM 676 C CA . TYR A 1 86 ? -13.500 1.654 -10.270 1.00 98.06 86 TYR A CA 1
ATOM 677 C C . TYR A 1 86 ? -14.819 0.890 -10.299 1.00 98.06 86 TYR A C 1
ATOM 679 O O . TYR A 1 86 ? -15.792 1.351 -9.710 1.00 98.06 86 TYR A O 1
ATOM 687 N N . ARG A 1 87 ? -14.850 -0.304 -10.901 1.00 98.06 87 ARG A N 1
ATOM 688 C CA . ARG A 1 87 ? -16.035 -1.170 -10.874 1.00 98.06 87 ARG A CA 1
ATOM 689 C C . ARG A 1 87 ? -16.461 -1.497 -9.441 1.00 98.06 87 ARG A C 1
ATOM 691 O O . ARG A 1 87 ? -17.630 -1.342 -9.112 1.00 98.06 87 ARG A O 1
ATOM 698 N N . GLN A 1 88 ? -15.517 -1.891 -8.584 1.00 97.44 88 GLN A N 1
ATOM 699 C CA . GLN A 1 88 ? -15.798 -2.163 -7.169 1.00 97.44 88 GLN A CA 1
ATOM 700 C C . GLN A 1 88 ? -16.295 -0.912 -6.433 1.00 97.44 88 GLN A C 1
ATOM 702 O O . GLN A 1 88 ? -17.213 -0.993 -5.625 1.00 97.44 88 GLN A O 1
ATOM 707 N N . GLN A 1 89 ? -15.712 0.256 -6.712 1.00 97.31 89 GLN A N 1
ATOM 708 C CA . GLN A 1 89 ? -16.150 1.516 -6.106 1.00 97.31 89 GLN A CA 1
ATOM 709 C C . GLN A 1 89 ? -17.574 1.897 -6.523 1.00 97.31 89 GLN A C 1
ATOM 711 O O . GLN A 1 89 ? -18.337 2.360 -5.678 1.00 97.31 89 GLN A O 1
ATOM 716 N N . ILE A 1 90 ? -17.936 1.679 -7.791 1.00 97.50 90 ILE A N 1
ATOM 717 C CA . ILE A 1 90 ? -19.300 1.892 -8.291 1.00 97.50 90 ILE A CA 1
ATOM 718 C C . ILE A 1 90 ? -20.270 0.948 -7.578 1.00 97.50 90 ILE A C 1
ATOM 720 O O . ILE A 1 90 ? -21.259 1.416 -7.028 1.00 97.50 90 ILE A O 1
ATOM 724 N N . GLU A 1 91 ? -19.949 -0.343 -7.483 1.00 97.38 91 GLU A N 1
ATOM 725 C CA . GLU A 1 91 ? -20.789 -1.329 -6.790 1.00 97.38 91 GLU A CA 1
ATOM 726 C C . GLU A 1 91 ? -20.989 -0.977 -5.303 1.00 97.38 91 GLU A C 1
ATOM 728 O O . GLU A 1 91 ? -22.097 -1.039 -4.768 1.00 97.38 91 GLU A O 1
ATOM 733 N N . VAL A 1 92 ? -19.928 -0.548 -4.613 1.00 96.38 92 VAL A N 1
ATOM 734 C CA . VAL A 1 92 ? -20.021 -0.076 -3.221 1.00 96.38 92 VAL A CA 1
ATOM 735 C C . VAL A 1 92 ? -20.905 1.169 -3.118 1.00 96.38 92 VAL A C 1
ATOM 737 O O . VAL A 1 92 ? -21.703 1.274 -2.183 1.00 96.38 92 VAL A O 1
ATOM 740 N N . LEU A 1 93 ? -20.792 2.102 -4.065 1.00 95.88 93 LEU A N 1
ATOM 741 C CA . LEU A 1 93 ? -21.606 3.314 -4.095 1.00 95.88 93 LEU A CA 1
ATOM 742 C C . LEU A 1 93 ? -23.085 2.993 -4.344 1.00 95.88 93 LEU A C 1
ATOM 744 O O . LEU A 1 93 ? -23.944 3.541 -3.655 1.00 95.88 93 LEU A O 1
ATOM 748 N N . GLU A 1 94 ? -23.382 2.093 -5.277 1.00 94.88 94 GLU A N 1
ATOM 749 C CA . GLU A 1 94 ? -24.738 1.621 -5.574 1.00 94.88 94 GLU A CA 1
ATOM 750 C C . GLU A 1 94 ? -25.370 0.947 -4.353 1.00 94.88 94 GLU A C 1
ATOM 752 O O . GLU A 1 94 ? -26.488 1.294 -3.968 1.00 94.88 94 GLU A O 1
ATOM 757 N N . ASN A 1 95 ? -24.630 0.064 -3.678 1.00 93.19 95 ASN A N 1
ATOM 758 C CA . ASN A 1 95 ? -25.075 -0.575 -2.439 1.00 93.19 95 ASN A CA 1
ATOM 759 C C . ASN A 1 95 ? -25.331 0.448 -1.322 1.00 93.19 95 ASN A C 1
ATOM 761 O O . ASN A 1 95 ? -26.341 0.372 -0.617 1.00 93.19 95 ASN A O 1
ATOM 765 N N . HIS A 1 96 ? -24.444 1.435 -1.171 1.00 92.19 96 HIS A N 1
ATOM 766 C CA . HIS A 1 96 ? -24.626 2.511 -0.201 1.00 92.19 96 HIS A CA 1
ATOM 767 C C . HIS A 1 96 ? -25.882 3.338 -0.509 1.00 92.19 96 HIS A C 1
ATOM 769 O O . HIS A 1 96 ? -26.702 3.562 0.381 1.00 92.19 96 HIS A O 1
ATOM 775 N N . LEU A 1 97 ? -26.085 3.735 -1.768 1.00 91.06 97 LEU A N 1
ATOM 776 C CA . LEU A 1 97 ? -27.296 4.436 -2.194 1.00 91.06 97 LEU A CA 1
ATOM 777 C C . LEU A 1 97 ? -28.551 3.596 -1.930 1.00 91.06 97 LEU A C 1
ATOM 779 O O . LEU A 1 97 ? -29.498 4.112 -1.343 1.00 91.06 97 LEU A O 1
ATOM 783 N N . ALA A 1 98 ? -28.546 2.304 -2.267 1.00 89.50 98 ALA A N 1
ATOM 784 C CA . ALA A 1 98 ? -29.661 1.399 -1.992 1.00 89.50 98 ALA A CA 1
ATOM 785 C C . ALA A 1 98 ? -30.004 1.344 -0.491 1.00 89.50 98 ALA A C 1
ATOM 787 O O . ALA A 1 98 ? -31.180 1.382 -0.126 1.00 89.50 98 ALA A O 1
ATOM 788 N N . SER A 1 99 ? -28.990 1.332 0.382 1.00 86.50 99 SER A N 1
ATOM 789 C CA . SER A 1 99 ? -29.186 1.355 1.838 1.00 86.50 99 SER A CA 1
ATOM 790 C C . SER A 1 99 ? -29.749 2.677 2.375 1.00 86.50 99 SER A C 1
ATOM 792 O O . SER A 1 99 ? -30.469 2.657 3.370 1.00 86.50 99 SER A O 1
ATOM 794 N N . LEU A 1 100 ? -29.484 3.818 1.720 1.00 85.50 100 LEU A N 1
ATOM 795 C CA . LEU A 1 100 ? -30.050 5.117 2.115 1.00 85.50 100 LEU A CA 1
ATOM 796 C C . LEU A 1 100 ? -31.562 5.186 1.867 1.00 85.50 100 LEU A C 1
ATOM 798 O O . LEU A 1 100 ? -32.273 5.871 2.600 1.00 85.50 100 LEU A O 1
ATOM 802 N N . TYR A 1 101 ? -32.056 4.473 0.850 1.00 80.81 101 TYR A N 1
ATOM 803 C CA . TYR A 1 101 ? -33.488 4.393 0.544 1.00 80.81 101 TYR A CA 1
ATOM 804 C C . TYR A 1 101 ? -34.243 3.398 1.438 1.00 80.81 101 TYR A C 1
ATOM 806 O O . TYR A 1 101 ? -35.475 3.381 1.431 1.00 80.81 101 TYR A O 1
ATOM 814 N N . GLN A 1 102 ? -33.534 2.589 2.231 1.00 78.31 102 GLN A N 1
ATOM 815 C CA . GLN A 1 102 ? -34.147 1.707 3.218 1.00 78.31 102 GLN A CA 1
ATOM 816 C C . GLN A 1 102 ? -34.334 2.460 4.547 1.00 78.31 102 GLN A C 1
ATOM 818 O O . GLN A 1 102 ? -33.375 3.019 5.082 1.00 78.31 102 GLN A O 1
ATOM 823 N N . PRO A 1 103 ? -35.549 2.490 5.127 1.00 66.44 103 PRO A N 1
ATOM 824 C CA . PRO A 1 103 ? -35.779 3.115 6.425 1.00 66.44 103 PRO A CA 1
ATOM 825 C C . PRO A 1 103 ? -35.096 2.301 7.538 1.00 66.44 103 PRO A C 1
ATOM 827 O O . PRO A 1 103 ? -35.673 1.371 8.099 1.00 66.44 103 PRO A O 1
ATOM 830 N N . ASN A 1 104 ? -33.853 2.654 7.867 1.00 66.12 104 ASN A N 1
ATOM 831 C CA . ASN A 1 104 ? -33.073 2.006 8.920 1.00 66.12 104 ASN A CA 1
ATOM 832 C C . ASN A 1 104 ? -33.604 2.378 10.313 1.00 66.12 104 ASN A C 1
ATOM 834 O O . ASN A 1 104 ? -33.393 3.488 10.803 1.00 66.12 104 ASN A O 1
ATOM 838 N N . ARG A 1 105 ? -34.253 1.428 10.995 1.00 64.94 105 ARG A N 1
ATOM 839 C CA . ARG A 1 105 ? -34.477 1.481 12.449 1.00 64.94 105 ARG A CA 1
ATOM 840 C C . ARG A 1 105 ? -33.483 0.557 13.140 1.00 64.94 105 ARG A C 1
ATOM 842 O O . ARG A 1 105 ? -33.840 -0.552 13.513 1.00 64.94 105 ARG A O 1
ATOM 849 N N . HIS A 1 106 ? -32.244 1.010 13.307 1.00 71.06 106 HIS A N 1
ATOM 850 C CA . HIS A 1 106 ? -31.260 0.252 14.078 1.00 71.06 106 HIS A CA 1
ATOM 851 C C . HIS A 1 106 ? -31.688 0.190 15.545 1.00 71.06 106 HIS A C 1
ATOM 853 O O . HI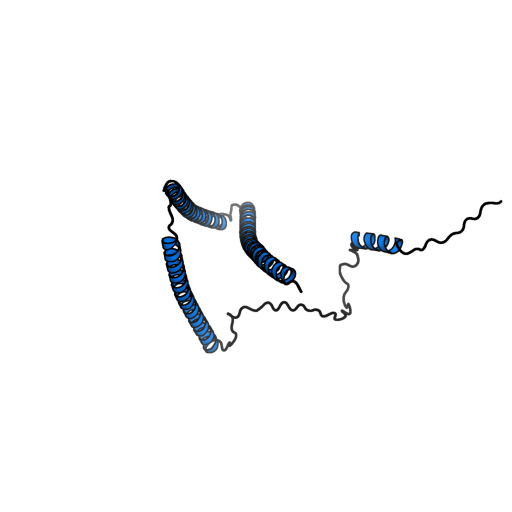S A 1 106 ? -31.760 1.215 16.231 1.00 71.06 106 HIS A O 1
ATOM 859 N N . SER A 1 107 ? -31.988 -1.013 16.026 1.00 84.81 107 SER A N 1
ATOM 860 C CA . SER A 1 107 ? -32.293 -1.232 17.439 1.00 84.81 107 SER A CA 1
ATOM 861 C C . SER A 1 107 ? -30.999 -1.195 18.267 1.00 84.81 107 SER A C 1
ATOM 863 O O . SER A 1 107 ? -29.977 -1.727 17.826 1.00 84.81 107 SER A O 1
ATOM 865 N N . PRO A 1 108 ? -31.002 -0.653 19.502 1.00 83.94 108 PRO A N 1
ATOM 866 C CA . PRO A 1 108 ? -29.846 -0.734 20.400 1.00 83.94 108 PRO A CA 1
ATOM 867 C C . PRO A 1 108 ? -29.323 -2.169 20.600 1.00 83.94 108 PRO A C 1
ATOM 869 O O . PRO A 1 108 ? -28.121 -2.376 20.760 1.00 83.94 108 PRO A O 1
ATOM 872 N N . ALA A 1 109 ? -30.209 -3.171 20.547 1.00 87.38 109 ALA A N 1
ATOM 873 C CA . ALA A 1 109 ? -29.833 -4.580 20.647 1.00 87.38 109 ALA A CA 1
ATOM 874 C C . ALA A 1 109 ? -29.021 -5.066 19.431 1.00 87.38 109 ALA A C 1
ATOM 876 O O . ALA A 1 109 ? -28.061 -5.822 19.594 1.00 87.38 109 ALA A O 1
ATOM 877 N N . GLU A 1 110 ? -29.358 -4.596 18.227 1.00 86.94 110 GLU A N 1
ATOM 878 C CA . GLU A 1 110 ? -28.625 -4.917 16.996 1.00 86.94 110 GLU A CA 1
ATOM 879 C C . GLU A 1 110 ? -27.220 -4.316 17.019 1.00 86.94 110 GLU A C 1
ATOM 881 O O . GLU A 1 110 ? -26.264 -4.983 16.630 1.00 86.94 110 GLU A O 1
ATOM 886 N N . LEU A 1 111 ? -27.065 -3.097 17.548 1.00 88.38 111 LEU A N 1
ATOM 887 C CA . LEU A 1 111 ? -25.754 -2.464 17.697 1.00 88.38 111 LEU A CA 1
ATOM 888 C C . LEU A 1 111 ? -24.836 -3.271 18.625 1.00 88.38 111 LEU A C 1
ATOM 890 O O . LEU A 1 111 ? -23.661 -3.471 18.317 1.00 88.38 111 LEU A O 1
ATOM 894 N N . ILE A 1 112 ? -25.366 -3.768 19.747 1.00 93.06 112 ILE A N 1
ATOM 895 C CA . ILE A 1 112 ? -24.604 -4.610 20.680 1.00 93.06 112 ILE A CA 1
ATOM 896 C C . ILE A 1 112 ? -24.216 -5.935 20.014 1.00 93.06 112 ILE A C 1
ATOM 898 O O . ILE A 1 112 ? -23.075 -6.380 20.155 1.00 93.06 112 ILE A O 1
ATOM 902 N N . ALA A 1 113 ? -25.134 -6.560 19.272 1.00 92.06 113 ALA A N 1
ATOM 903 C CA . ALA A 1 113 ? -24.838 -7.775 18.516 1.00 92.06 113 ALA A CA 1
ATOM 904 C C . ALA A 1 113 ? -23.752 -7.5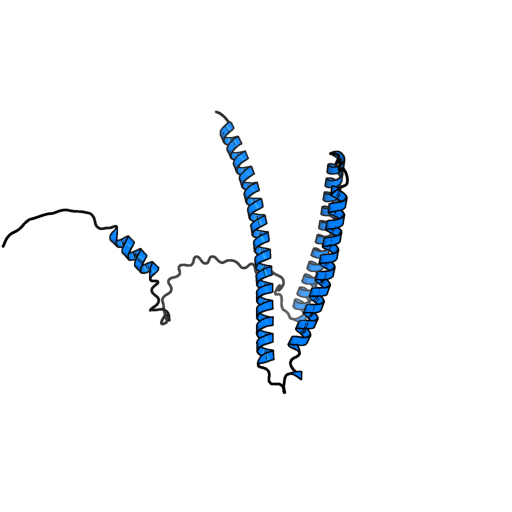32 17.451 1.00 92.06 113 ALA A C 1
ATOM 906 O O . ALA A 1 113 ? -22.820 -8.329 17.323 1.00 92.06 113 ALA A O 1
ATOM 907 N N . LEU A 1 114 ? -23.812 -6.398 16.747 1.00 92.50 114 LEU A N 1
ATOM 908 C CA . LEU A 1 114 ? -22.810 -5.993 15.765 1.00 92.50 114 LEU A CA 1
ATOM 909 C C . LEU A 1 114 ? -21.444 -5.736 16.414 1.00 92.50 114 LEU A C 1
ATOM 911 O O . LEU A 1 114 ? -20.429 -6.167 15.873 1.00 92.50 114 LEU A O 1
ATOM 915 N N . LEU A 1 115 ? -21.407 -5.113 17.595 1.00 93.25 115 LEU A N 1
ATOM 916 C CA . LEU A 1 115 ? -20.168 -4.897 18.346 1.00 93.25 115 LEU A CA 1
ATOM 917 C C . LEU A 1 115 ? -19.525 -6.220 18.788 1.00 93.25 115 LEU A C 1
ATOM 919 O O . LEU A 1 115 ? -18.306 -6.366 18.701 1.00 93.25 115 LEU A O 1
ATOM 923 N N . ARG A 1 116 ? -20.331 -7.200 19.220 1.00 94.31 116 ARG A N 1
ATOM 924 C CA . ARG A 1 116 ? -19.843 -8.551 19.551 1.00 94.31 116 ARG A CA 1
ATOM 925 C C . ARG A 1 116 ? -19.257 -9.244 18.326 1.00 94.31 116 ARG A C 1
ATOM 927 O O . ARG A 1 116 ? -18.129 -9.718 18.389 1.00 94.31 116 ARG A O 1
ATOM 934 N N . LYS A 1 117 ? -19.968 -9.206 17.196 1.00 95.12 117 LYS A N 1
ATOM 935 C CA . LYS A 1 117 ? -19.474 -9.760 15.929 1.00 95.12 117 LYS A CA 1
ATOM 936 C C . LYS A 1 117 ? -18.178 -9.080 15.483 1.00 95.12 117 LYS A C 1
ATOM 938 O O . LYS A 1 117 ? -17.240 -9.753 15.075 1.00 95.12 117 LYS A O 1
ATOM 943 N N . LEU A 1 118 ? -18.093 -7.756 15.605 1.00 95.00 118 LEU A N 1
ATOM 944 C CA . LEU A 1 118 ? -16.873 -7.003 15.326 1.00 95.00 118 LEU A CA 1
ATOM 945 C C . LEU A 1 118 ? -15.724 -7.483 16.225 1.00 95.00 118 LEU A C 1
ATOM 947 O O . LEU A 1 118 ? -14.642 -7.779 15.723 1.00 95.00 118 LEU A O 1
ATOM 951 N N . HIS A 1 119 ? -15.957 -7.649 17.526 1.00 96.38 119 HIS A N 1
ATOM 952 C CA . HIS A 1 119 ? -14.947 -8.175 18.444 1.00 96.38 119 HIS A CA 1
ATOM 953 C C . HIS A 1 119 ? -14.477 -9.591 18.068 1.00 96.38 119 HIS A C 1
ATOM 955 O O . HIS A 1 119 ? -13.272 -9.831 18.007 1.00 96.38 119 HIS A O 1
ATOM 961 N N . GLU A 1 120 ? -15.399 -10.497 17.737 1.00 96.00 120 GLU A N 1
ATOM 962 C CA . GLU A 1 120 ? -15.075 -11.846 17.250 1.00 96.00 120 GLU A CA 1
ATOM 963 C C . GLU A 1 120 ? -14.225 -11.796 15.974 1.00 96.00 120 GLU A C 1
ATOM 965 O O . GLU A 1 120 ? -13.207 -12.486 15.881 1.00 96.00 120 GLU A O 1
ATOM 970 N N . THR A 1 121 ? -14.572 -10.925 15.017 1.00 97.25 121 THR A N 1
ATOM 971 C CA . THR A 1 121 ? -13.759 -10.745 13.803 1.00 97.25 121 THR A CA 1
ATOM 972 C C . THR A 1 121 ? -12.364 -10.206 14.117 1.00 97.25 121 THR A C 1
ATOM 974 O O . THR A 1 121 ? -11.394 -10.667 13.521 1.00 97.25 121 THR A O 1
ATOM 977 N N . PHE A 1 122 ? -12.222 -9.299 15.088 1.00 97.00 122 PHE A N 1
ATOM 978 C CA . PHE A 1 122 ? -10.910 -8.819 15.530 1.00 97.00 122 PHE A CA 1
ATOM 979 C C . PHE A 1 122 ? -10.069 -9.929 16.161 1.00 97.00 122 PHE A C 1
ATOM 981 O O . PHE A 1 122 ? -8.879 -10.020 15.859 1.00 97.00 122 PHE A O 1
ATOM 988 N N . ILE A 1 123 ? -10.666 -10.789 16.992 1.00 97.56 123 ILE A N 1
ATOM 989 C CA . ILE A 1 123 ? -9.963 -11.942 17.575 1.00 97.56 123 ILE A CA 1
ATOM 990 C C . ILE A 1 123 ? -9.501 -12.894 16.467 1.00 97.56 123 ILE A C 1
ATOM 992 O O . ILE A 1 123 ? -8.337 -13.295 16.452 1.00 97.56 123 ILE A O 1
ATOM 996 N N . ALA A 1 124 ? -10.378 -13.218 15.515 1.00 97.56 124 ALA A N 1
ATOM 997 C CA . ALA A 1 124 ? -10.038 -14.095 14.397 1.00 97.56 124 ALA A CA 1
ATOM 998 C C . ALA A 1 124 ? -8.905 -13.512 13.533 1.00 97.56 124 ALA A C 1
ATOM 1000 O O . ALA A 1 124 ? -7.950 -14.212 13.193 1.00 97.56 124 ALA A O 1
ATOM 1001 N N . LEU A 1 125 ? -8.959 -12.212 13.227 1.00 97.12 125 LEU A N 1
ATOM 1002 C CA . LEU A 1 125 ? -7.896 -11.522 12.494 1.00 97.12 125 LEU A CA 1
ATOM 1003 C C . LEU A 1 125 ? -6.576 -11.498 13.274 1.00 97.12 125 LEU A C 1
ATOM 1005 O O . LEU A 1 125 ? -5.524 -11.692 12.670 1.00 97.12 125 LEU A O 1
ATOM 1009 N N . ALA A 1 126 ? -6.610 -11.306 14.595 1.00 97.00 126 ALA A N 1
ATOM 1010 C CA . ALA A 1 126 ? -5.415 -11.352 15.435 1.00 97.00 126 ALA A CA 1
ATOM 1011 C C . ALA A 1 126 ? -4.783 -12.752 15.455 1.00 97.00 126 ALA A C 1
ATOM 1013 O O . ALA A 1 126 ? -3.562 -12.867 15.348 1.00 97.00 126 ALA A O 1
ATOM 1014 N N . ALA A 1 127 ? -5.596 -13.810 15.523 1.00 97.12 127 ALA A N 1
ATOM 1015 C CA . ALA A 1 127 ? -5.117 -15.188 15.432 1.00 97.12 127 ALA A CA 1
ATOM 1016 C C . ALA A 1 127 ? -4.454 -15.468 14.072 1.00 97.12 127 ALA A C 1
ATOM 1018 O O . ALA A 1 127 ? -3.337 -15.985 14.029 1.00 97.12 127 ALA A O 1
ATOM 1019 N N . ASN A 1 128 ? -5.086 -15.048 12.972 1.00 96.94 128 ASN A N 1
ATOM 1020 C CA . ASN A 1 128 ? -4.523 -15.185 11.625 1.00 96.94 128 ASN A CA 1
ATOM 1021 C C . ASN A 1 128 ? -3.222 -14.381 11.464 1.00 96.94 128 ASN A C 1
ATOM 1023 O O . ASN A 1 128 ? -2.242 -14.882 10.914 1.00 96.94 128 ASN A O 1
ATOM 1027 N N . LEU A 1 129 ? -3.177 -13.149 11.983 1.00 97.00 129 LEU A N 1
ATOM 1028 C CA . LEU A 1 129 ? -1.966 -12.330 11.975 1.00 97.00 129 LEU A CA 1
ATOM 1029 C C . LEU A 1 129 ? -0.841 -12.997 12.773 1.00 97.00 129 LEU A C 1
ATOM 1031 O O . LEU A 1 129 ? 0.294 -13.022 12.302 1.00 97.00 129 LEU A O 1
ATOM 1035 N N . GLN A 1 130 ? -1.147 -13.560 13.944 1.00 97.31 130 GLN A N 1
ATOM 1036 C CA . GLN A 1 130 ? -0.171 -14.273 14.765 1.00 97.31 130 GLN A CA 1
ATOM 1037 C C . GLN A 1 130 ? 0.349 -15.526 14.057 1.00 97.31 130 GLN A C 1
ATOM 1039 O O . GLN A 1 130 ? 1.548 -15.791 14.099 1.00 97.31 130 GLN A O 1
ATOM 1044 N N . GLN A 1 131 ? -0.520 -16.267 13.368 1.00 97.94 131 GLN A N 1
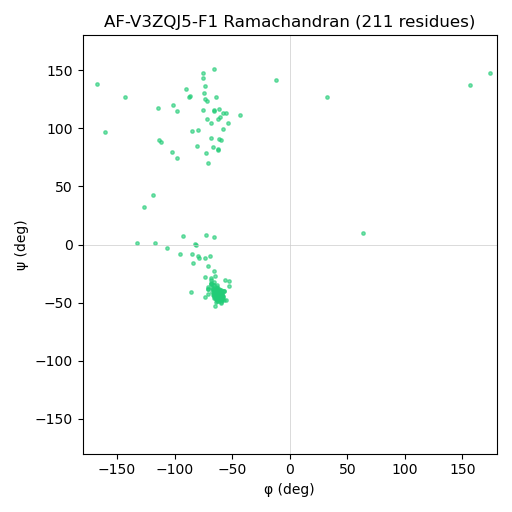ATOM 1045 C CA . GLN A 1 131 ? -0.124 -17.432 12.580 1.00 97.94 131 GLN A CA 1
ATOM 1046 C C . GLN A 1 131 ? 0.872 -17.047 11.477 1.00 97.94 131 GLN A C 1
ATOM 1048 O O . GLN A 1 131 ? 1.937 -17.657 11.366 1.00 97.94 131 GLN A O 1
ATOM 1053 N N . VAL A 1 132 ? 0.562 -16.009 10.693 1.00 97.62 132 VAL A N 1
ATOM 1054 C CA . VAL A 1 132 ? 1.462 -15.512 9.639 1.00 97.62 132 VAL A CA 1
ATOM 1055 C C . VAL A 1 132 ? 2.758 -14.966 10.243 1.00 97.62 132 VAL A C 1
ATOM 1057 O O . VAL A 1 132 ? 3.842 -15.231 9.725 1.00 97.62 132 VAL A O 1
ATOM 1060 N N . HIS A 1 133 ? 2.669 -14.232 11.353 1.00 97.00 133 HIS A N 1
ATOM 1061 C CA . HIS A 1 133 ? 3.832 -13.694 12.048 1.00 97.00 133 HIS A CA 1
ATOM 1062 C C . HIS A 1 133 ? 4.770 -14.806 12.530 1.00 97.00 133 HIS A C 1
ATOM 1064 O O . HIS A 1 133 ? 5.980 -14.714 12.310 1.00 97.00 133 HIS A O 1
ATOM 1070 N N . GLU A 1 134 ? 4.230 -15.866 13.140 1.00 97.62 134 GLU A N 1
ATOM 1071 C CA . GLU A 1 134 ? 5.041 -16.990 13.600 1.00 97.62 134 GLU A CA 1
ATOM 1072 C C . GLU A 1 134 ? 5.672 -17.725 12.419 1.00 97.62 134 GLU A C 1
ATOM 1074 O O . GLU A 1 134 ? 6.875 -17.949 12.450 1.00 97.62 134 GLU A O 1
ATOM 1079 N N . ALA A 1 135 ? 4.930 -17.981 11.335 1.00 97.50 135 ALA A N 1
ATOM 1080 C CA . ALA A 1 135 ? 5.477 -18.614 10.130 1.00 97.50 135 ALA A CA 1
ATOM 1081 C C . ALA A 1 135 ? 6.644 -17.813 9.516 1.00 97.50 135 ALA A C 1
ATOM 1083 O O . ALA A 1 135 ? 7.683 -18.375 9.158 1.00 97.50 135 ALA A O 1
ATOM 1084 N N . VAL A 1 136 ? 6.518 -16.482 9.436 1.00 96.62 136 VAL A N 1
ATOM 1085 C CA . VAL A 1 136 ? 7.602 -15.600 8.968 1.00 96.62 136 VAL A CA 1
ATOM 1086 C C . VAL A 1 136 ? 8.799 -15.645 9.917 1.00 96.62 136 VAL A C 1
ATOM 1088 O O . VAL A 1 136 ? 9.946 -15.608 9.466 1.00 96.62 136 VAL A O 1
ATOM 1091 N N . LYS A 1 137 ? 8.560 -15.718 11.228 1.00 95.75 137 LYS A N 1
ATOM 1092 C CA . LYS A 1 137 ? 9.618 -15.824 12.233 1.00 95.75 137 LYS A CA 1
ATOM 1093 C C . LYS A 1 137 ? 10.368 -17.153 12.115 1.00 95.75 137 LYS A C 1
ATOM 1095 O O . LYS A 1 137 ? 11.595 -17.121 12.043 1.00 95.75 137 LYS A O 1
ATOM 1100 N N . THR A 1 138 ? 9.667 -18.280 11.978 1.00 96.81 138 THR A N 1
ATOM 1101 C CA . THR A 1 138 ? 10.303 -19.594 11.771 1.00 96.81 138 THR A CA 1
ATOM 1102 C C . THR A 1 138 ? 11.138 -19.597 10.493 1.00 96.81 138 THR A C 1
ATOM 1104 O O . THR A 1 138 ? 12.278 -20.054 10.494 1.00 96.81 138 THR A O 1
ATOM 1107 N N . LEU A 1 139 ? 10.622 -19.015 9.404 1.00 96.00 139 LEU A N 1
ATOM 1108 C CA . LEU A 1 139 ? 11.362 -18.918 8.143 1.00 96.00 139 LEU A CA 1
ATOM 1109 C C . LEU A 1 139 ? 12.647 -18.082 8.281 1.00 96.00 139 LEU A C 1
ATOM 1111 O O . LEU A 1 139 ? 13.694 -18.463 7.753 1.00 96.00 139 LEU A O 1
ATOM 1115 N N . LYS A 1 140 ? 12.595 -16.966 9.019 1.00 94.81 140 LYS A N 1
ATOM 1116 C CA . LYS A 1 140 ? 13.788 -16.158 9.324 1.00 94.81 140 LYS A CA 1
ATOM 1117 C C . LYS A 1 140 ? 14.810 -16.948 10.136 1.00 94.81 140 LYS A C 1
ATOM 1119 O O . LYS A 1 140 ? 15.995 -16.890 9.819 1.00 94.81 140 LYS A O 1
ATOM 1124 N N . GLU A 1 141 ? 14.370 -17.693 11.146 1.00 93.94 141 GLU A N 1
ATOM 1125 C CA . GLU A 1 141 ? 15.246 -18.539 11.965 1.00 93.94 141 GLU A CA 1
ATOM 1126 C C . GLU A 1 141 ? 15.912 -19.639 11.130 1.00 93.94 141 GLU A C 1
ATOM 1128 O O . GLU A 1 141 ? 17.133 -19.802 11.195 1.00 93.94 141 GLU A O 1
ATOM 1133 N N . HIS A 1 142 ? 15.149 -20.324 10.272 1.00 94.69 142 HIS A N 1
ATOM 1134 C CA . HIS A 1 142 ? 15.694 -21.310 9.337 1.00 94.69 142 HIS A CA 1
ATOM 1135 C C . HIS A 1 142 ? 16.753 -20.702 8.413 1.00 94.69 142 HIS A C 1
ATOM 1137 O O . HIS A 1 142 ? 17.824 -21.287 8.245 1.00 94.69 142 HIS A O 1
ATOM 1143 N N . TYR A 1 143 ? 16.495 -19.513 7.863 1.00 93.94 143 TYR A N 1
ATOM 1144 C CA . TYR A 1 143 ? 17.454 -18.822 7.003 1.00 93.94 143 TYR A CA 1
ATOM 1145 C C . TYR A 1 143 ? 18.741 -18.436 7.746 1.00 93.94 143 TYR A C 1
ATOM 1147 O O . TYR A 1 143 ? 19.843 -18.634 7.230 1.00 93.94 143 TYR A O 1
ATOM 1155 N N . LEU A 1 144 ? 18.629 -17.901 8.966 1.00 93.69 144 LEU A N 1
ATOM 1156 C CA . LEU A 1 144 ? 19.800 -17.550 9.774 1.00 93.69 144 LEU A CA 1
ATOM 1157 C C . LEU A 1 144 ? 20.617 -18.790 10.148 1.00 93.69 144 LEU A C 1
ATOM 1159 O O . LEU A 1 144 ? 21.845 -18.749 10.08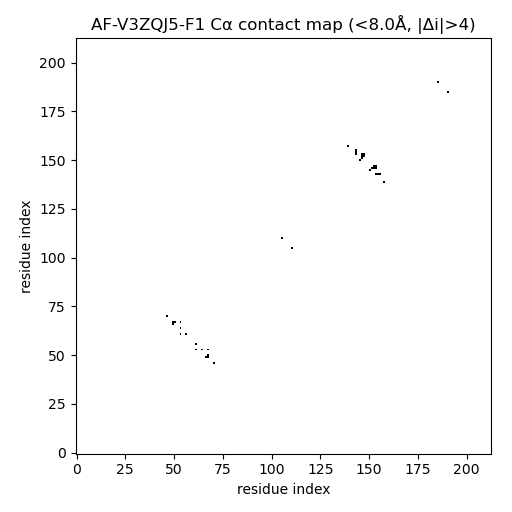7 1.00 93.69 144 LEU A O 1
ATOM 1163 N N . ASN A 1 145 ? 19.957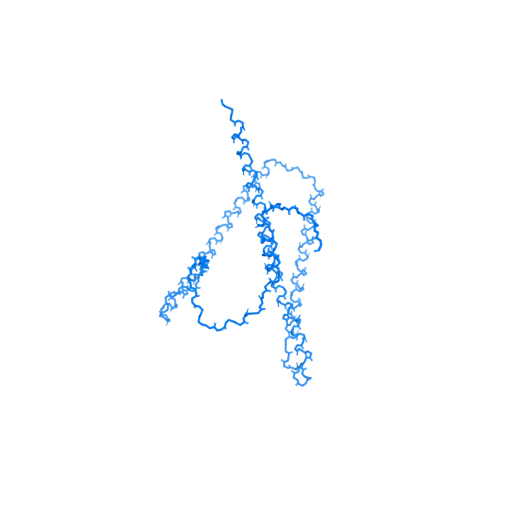 -19.904 10.472 1.00 92.75 145 ASN A N 1
ATOM 1164 C CA . ASN A 1 145 ? 20.645 -21.157 10.768 1.00 92.75 145 ASN A CA 1
ATOM 1165 C C . ASN A 1 145 ? 21.363 -21.718 9.530 1.00 92.75 145 ASN A C 1
ATOM 1167 O O . ASN A 1 145 ? 22.532 -22.088 9.609 1.00 92.75 145 ASN A O 1
ATOM 1171 N N . TYR A 1 146 ? 20.706 -21.701 8.365 1.00 92.88 146 TYR A N 1
ATOM 1172 C CA . TYR A 1 146 ? 21.330 -22.068 7.092 1.00 92.88 146 TYR A CA 1
ATOM 1173 C C . TYR A 1 146 ? 22.588 -21.230 6.822 1.00 92.88 146 TYR A C 1
ATOM 1175 O O . TYR A 1 146 ? 23.657 -21.774 6.541 1.00 92.88 146 TYR A O 1
ATOM 1183 N N . ARG A 1 147 ? 22.494 -19.905 6.985 1.00 91.62 147 ARG A N 1
ATOM 1184 C CA . ARG A 1 147 ? 23.627 -18.989 6.807 1.00 91.62 147 ARG A CA 1
ATOM 1185 C C . ARG A 1 147 ? 24.768 -19.281 7.782 1.00 91.62 147 ARG A C 1
ATOM 1187 O O . ARG A 1 147 ? 25.927 -19.281 7.371 1.00 91.62 147 ARG A O 1
ATOM 1194 N N . LYS A 1 148 ? 24.448 -19.561 9.044 1.00 92.31 148 LYS A N 1
ATOM 1195 C CA . LYS A 1 148 ? 25.432 -19.927 10.066 1.00 92.31 148 LYS A CA 1
ATOM 1196 C C . LYS A 1 148 ? 26.183 -21.206 9.697 1.00 92.31 148 LYS A C 1
ATOM 1198 O O . LYS A 1 148 ? 27.400 -21.246 9.845 1.00 92.31 148 LYS A O 1
ATOM 1203 N N . ILE A 1 149 ? 25.475 -22.227 9.216 1.00 92.50 149 ILE A N 1
ATOM 1204 C CA . ILE A 1 149 ? 26.057 -23.537 8.894 1.00 92.50 149 ILE A CA 1
ATOM 1205 C C . ILE A 1 149 ? 26.895 -23.476 7.611 1.00 92.50 149 ILE A C 1
ATOM 1207 O O . ILE A 1 149 ? 28.007 -23.994 7.590 1.00 92.50 149 ILE A O 1
ATOM 1211 N N . ILE A 1 150 ? 26.386 -22.840 6.552 1.00 91.69 150 ILE A N 1
ATOM 1212 C CA . ILE A 1 150 ? 27.037 -22.845 5.231 1.00 91.69 150 ILE A CA 1
ATOM 1213 C C . ILE A 1 150 ? 28.095 -21.748 5.096 1.00 91.69 150 ILE A C 1
ATOM 1215 O O . ILE A 1 150 ? 29.157 -21.979 4.523 1.00 91.69 150 ILE A O 1
ATOM 1219 N N . HIS A 1 151 ? 27.817 -20.550 5.611 1.00 86.19 151 HIS A N 1
ATOM 1220 C CA . HIS A 1 151 ? 28.678 -19.379 5.426 1.00 86.19 151 HIS A CA 1
ATOM 1221 C C . HIS A 1 151 ? 29.461 -18.990 6.687 1.00 86.19 151 HIS A C 1
ATOM 1223 O O . HIS A 1 151 ? 30.225 -18.029 6.642 1.00 86.19 151 HIS A O 1
ATOM 1229 N N . GLY A 1 152 ? 29.264 -19.681 7.820 1.00 86.00 152 GLY A N 1
ATOM 1230 C CA . GLY A 1 152 ? 29.904 -19.337 9.098 1.00 86.00 152 GLY A CA 1
ATOM 1231 C C . GLY A 1 152 ? 29.501 -17.962 9.648 1.00 86.00 152 GLY A C 1
ATOM 1232 O O . GLY A 1 152 ? 30.108 -17.467 10.598 1.00 86.00 152 GLY A O 1
ATOM 1233 N N . ASP A 1 153 ? 28.494 -17.323 9.050 1.00 86.81 153 ASP A N 1
ATOM 1234 C CA . ASP A 1 153 ? 28.099 -15.952 9.350 1.00 86.81 153 ASP A CA 1
ATOM 1235 C C . ASP A 1 153 ? 26.914 -15.941 10.322 1.00 86.81 153 ASP A C 1
ATOM 1237 O O . ASP A 1 153 ? 25.811 -16.384 9.999 1.00 86.81 153 ASP A O 1
ATOM 1241 N N . ASN A 1 154 ? 27.161 -15.416 11.524 1.00 83.12 154 ASN A N 1
ATOM 1242 C CA . ASN A 1 154 ? 26.196 -15.337 12.623 1.00 83.12 154 ASN A CA 1
ATOM 1243 C C . ASN A 1 154 ? 25.404 -14.016 12.656 1.00 83.12 154 ASN A C 1
ATOM 1245 O O . ASN A 1 154 ? 24.694 -13.752 13.627 1.00 83.12 154 ASN A O 1
ATOM 1249 N N . ARG A 1 155 ? 25.537 -13.145 11.649 1.00 84.25 155 ARG A N 1
ATOM 1250 C CA . ARG A 1 155 ? 24.852 -11.845 11.644 1.00 84.25 155 ARG A CA 1
ATOM 1251 C C . ARG A 1 155 ? 23.359 -11.994 11.351 1.00 84.25 155 ARG A C 1
ATOM 1253 O O . ARG A 1 155 ? 22.960 -12.576 10.341 1.00 84.25 155 ARG A O 1
ATOM 1260 N N . ASN A 1 156 ? 22.531 -11.368 12.184 1.00 83.69 156 ASN A N 1
ATOM 1261 C CA . ASN A 1 156 ? 21.100 -11.251 11.936 1.00 83.69 156 ASN A CA 1
ATOM 1262 C C . ASN A 1 156 ? 20.812 -10.123 10.934 1.00 83.69 156 ASN A C 1
ATOM 1264 O O . ASN A 1 156 ? 20.740 -8.952 11.292 1.00 83.69 156 ASN A O 1
ATOM 1268 N N . ILE A 1 157 ? 20.623 -10.470 9.661 1.00 85.69 157 ILE A N 1
ATOM 1269 C CA . ILE A 1 157 ? 20.280 -9.488 8.617 1.00 85.69 157 ILE A CA 1
ATOM 1270 C C . ILE A 1 157 ? 18.839 -8.969 8.681 1.00 85.69 157 ILE A C 1
ATOM 1272 O O . ILE A 1 157 ? 18.504 -8.023 7.972 1.00 85.69 157 ILE A O 1
ATOM 1276 N N . PHE A 1 158 ? 17.978 -9.590 9.490 1.00 86.94 158 PHE A N 1
ATOM 1277 C CA . PHE A 1 158 ? 16.571 -9.206 9.615 1.00 86.94 158 PHE A CA 1
ATOM 1278 C C . PHE A 1 158 ? 16.310 -8.265 10.785 1.00 86.94 158 PHE A C 1
ATOM 1280 O O . PHE A 1 158 ? 15.197 -7.746 10.914 1.00 86.94 158 PHE A O 1
ATOM 1287 N N . GLU A 1 159 ? 17.307 -8.041 11.638 1.00 84.25 159 GLU A N 1
ATOM 1288 C CA . GLU A 1 159 ? 17.233 -6.980 12.624 1.00 84.25 159 GLU A CA 1
ATOM 1289 C C . GLU A 1 159 ? 17.115 -5.650 11.889 1.00 84.25 159 GLU A C 1
ATOM 1291 O O . GLU A 1 159 ? 18.004 -5.228 11.146 1.00 84.25 159 GLU A O 1
ATOM 1296 N N . LYS A 1 160 ? 15.979 -4.972 12.089 1.00 74.00 160 LYS A N 1
ATOM 1297 C CA . LYS A 1 160 ? 15.882 -3.564 11.729 1.00 74.00 160 LYS A CA 1
ATOM 1298 C C . LYS A 1 160 ? 16.981 -2.878 12.517 1.00 74.00 160 LYS A C 1
ATOM 1300 O O . LYS A 1 160 ? 16.887 -2.818 13.741 1.00 74.00 160 LYS A O 1
ATOM 1305 N N . GLN A 1 161 ? 17.992 -2.356 11.823 1.00 59.69 161 GLN A N 1
ATOM 1306 C CA . GLN A 1 161 ? 18.879 -1.375 12.420 1.00 59.69 161 GLN A CA 1
ATOM 1307 C C . GLN A 1 161 ? 17.961 -0.283 12.949 1.00 59.69 161 GLN A C 1
ATOM 1309 O O . GLN A 1 161 ? 17.376 0.482 12.176 1.00 59.69 161 GLN A O 1
ATOM 1314 N N . GLN A 1 162 ? 17.759 -0.254 14.267 1.00 50.28 162 GLN A N 1
ATOM 1315 C CA . GLN A 1 162 ? 17.240 0.940 14.886 1.00 50.28 162 GLN A CA 1
ATOM 1316 C C . GLN A 1 162 ? 18.231 1.999 14.440 1.00 50.28 162 GLN A C 1
ATOM 1318 O O . GLN A 1 162 ? 19.415 1.919 14.768 1.00 50.28 162 GLN A O 1
ATOM 1323 N N . LYS A 1 163 ? 17.776 2.938 13.606 1.00 45.78 163 LYS A N 1
ATOM 1324 C CA . LYS A 1 163 ? 18.479 4.198 13.458 1.00 45.78 163 LYS A CA 1
ATOM 1325 C C . LYS A 1 163 ? 18.457 4.761 14.864 1.00 45.78 163 LYS A C 1
ATOM 1327 O O . LYS A 1 163 ? 17.486 5.402 15.254 1.00 45.78 163 LYS A O 1
ATOM 1332 N N . VAL A 1 164 ? 19.478 4.432 15.651 1.00 41.56 164 VAL A N 1
ATOM 1333 C CA . VAL A 1 164 ? 19.806 5.175 16.844 1.00 41.56 164 VAL A CA 1
ATOM 1334 C C . VAL A 1 164 ? 20.033 6.550 16.260 1.00 41.56 164 VAL A C 1
ATOM 1336 O O . VAL A 1 164 ? 21.045 6.811 15.611 1.00 41.56 164 VAL A O 1
ATOM 1339 N N . SER A 1 165 ? 19.022 7.405 16.364 1.00 47.44 165 SER A N 1
ATOM 1340 C CA . SER A 1 165 ? 19.213 8.831 16.274 1.00 47.44 165 SER A CA 1
ATOM 1341 C C . SER A 1 165 ? 20.114 9.139 17.453 1.00 47.44 165 SER A C 1
ATOM 1343 O O . SER A 1 165 ? 19.648 9.487 18.539 1.00 47.44 165 SER A O 1
ATOM 1345 N N . VAL A 1 166 ? 21.411 8.910 17.265 1.00 48.00 166 VAL A N 1
ATOM 1346 C CA . VAL A 1 166 ? 22.439 9.491 18.088 1.00 48.00 166 VAL A CA 1
ATOM 1347 C C . VAL A 1 166 ? 22.230 10.975 17.841 1.00 48.00 166 VAL A C 1
ATOM 1349 O O . VAL A 1 166 ? 22.725 11.544 16.872 1.00 48.00 166 VAL A O 1
ATOM 1352 N N . ARG A 1 167 ? 21.404 11.603 18.683 1.00 49.94 167 ARG A N 1
ATOM 1353 C CA . ARG A 1 167 ? 21.514 13.026 18.960 1.00 49.94 167 ARG A CA 1
ATOM 1354 C C . ARG A 1 167 ? 22.887 13.166 19.586 1.00 49.94 167 ARG A C 1
ATOM 1356 O O . ARG A 1 167 ? 23.050 13.097 20.797 1.00 49.94 167 ARG A O 1
ATOM 1363 N N . GLN A 1 168 ? 23.888 13.231 18.722 1.00 44.50 168 GLN A N 1
ATOM 1364 C CA . GLN A 1 168 ? 25.259 13.498 19.077 1.00 44.50 168 GLN A CA 1
ATOM 1365 C C . GLN A 1 168 ? 25.287 14.984 19.425 1.00 44.50 168 GLN A C 1
ATOM 1367 O O . GLN A 1 168 ? 25.674 15.832 18.631 1.00 44.50 168 GLN A O 1
ATOM 1372 N N . THR A 1 169 ? 24.831 15.322 20.628 1.00 44.16 169 THR A N 1
ATOM 1373 C CA . THR A 1 169 ? 25.273 16.532 21.315 1.00 44.16 169 THR A CA 1
ATOM 1374 C C . THR A 1 169 ? 26.718 16.291 21.742 1.00 44.16 169 THR A C 1
ATOM 1376 O O . THR A 1 169 ? 27.007 16.076 22.912 1.00 44.16 169 THR A O 1
ATOM 1379 N N . ASN A 1 170 ? 27.621 16.247 20.764 1.00 40.12 170 ASN A N 1
ATOM 1380 C CA . ASN A 1 170 ? 29.058 16.301 20.974 1.00 40.12 170 ASN A CA 1
ATOM 1381 C C . ASN A 1 170 ? 29.526 17.641 20.412 1.00 40.12 170 ASN A C 1
ATOM 1383 O O . ASN A 1 170 ? 29.922 17.739 19.254 1.00 40.12 170 ASN A O 1
ATOM 1387 N N . TYR A 1 171 ? 29.503 18.672 21.256 1.00 41.12 171 TYR A N 1
ATOM 1388 C CA . TYR A 1 171 ? 30.425 19.791 21.109 1.00 41.12 171 TYR A CA 1
ATOM 1389 C C . TYR A 1 171 ? 31.830 19.247 21.387 1.00 41.12 171 TYR A C 1
ATOM 1391 O O . TYR A 1 171 ? 32.320 19.281 22.513 1.00 41.12 171 TYR A O 1
ATOM 1399 N N . ARG A 1 172 ? 32.457 18.656 20.369 1.00 39.88 172 ARG A N 1
ATOM 1400 C CA . ARG A 1 172 ? 33.902 18.445 20.347 1.00 39.88 172 ARG A CA 1
ATOM 1401 C C . ARG A 1 172 ? 34.484 19.524 19.451 1.00 39.88 172 ARG A C 1
ATOM 1403 O O . ARG A 1 172 ? 34.091 19.629 18.295 1.00 39.88 172 ARG A O 1
ATOM 1410 N N . ASN A 1 173 ? 35.362 20.337 20.034 1.00 46.12 173 ASN A N 1
ATOM 1411 C CA . ASN A 1 173 ? 36.195 21.314 19.345 1.00 46.12 173 ASN A CA 1
ATOM 1412 C C . ASN A 1 173 ? 36.770 20.687 18.069 1.00 46.12 173 ASN A C 1
ATOM 1414 O O . ASN A 1 173 ? 37.567 19.754 18.142 1.00 46.12 173 ASN A O 1
ATOM 1418 N N . ILE A 1 174 ? 36.318 21.171 16.914 1.00 48.59 174 ILE A N 1
ATOM 1419 C CA . ILE A 1 174 ? 36.927 20.853 15.628 1.00 48.59 174 ILE A CA 1
ATOM 1420 C C . ILE A 1 174 ? 38.076 21.842 15.475 1.00 48.59 174 ILE A C 1
ATOM 1422 O O . ILE A 1 174 ? 37.866 22.992 15.090 1.00 48.59 174 ILE A O 1
ATOM 1426 N N . GLU A 1 175 ? 39.286 21.398 15.803 1.00 49.44 175 GLU A N 1
ATOM 1427 C CA . GLU A 1 175 ? 40.486 21.984 15.220 1.00 49.44 175 GLU A CA 1
ATOM 1428 C C . GLU A 1 175 ? 40.393 21.783 13.704 1.00 49.44 175 GLU A C 1
ATOM 1430 O O . GLU A 1 175 ? 40.409 20.667 13.185 1.00 49.44 175 GLU A O 1
ATOM 1435 N N . GLN A 1 176 ? 40.185 22.893 13.001 1.00 50.78 176 GLN A N 1
ATOM 1436 C CA . GLN A 1 176 ? 40.147 22.966 11.550 1.00 50.78 176 GLN A CA 1
ATOM 1437 C C . GLN A 1 176 ? 41.550 22.701 10.998 1.00 50.78 176 GLN A C 1
ATOM 1439 O O . GLN A 1 176 ? 42.405 23.583 11.023 1.00 50.78 176 GLN A O 1
ATOM 1444 N N . THR A 1 177 ? 41.790 21.514 10.446 1.00 51.12 177 THR A N 1
ATOM 1445 C CA . THR A 1 177 ? 42.928 21.279 9.548 1.00 51.12 177 THR A CA 1
ATOM 1446 C C . THR A 1 177 ? 42.403 20.982 8.146 1.00 51.12 177 THR A C 1
ATOM 1448 O O . THR A 1 177 ? 42.095 19.855 7.774 1.00 51.12 177 THR A O 1
ATOM 1451 N N . GLY A 1 178 ? 42.243 22.054 7.368 1.00 65.31 178 GLY A N 1
ATOM 1452 C CA . GLY A 1 178 ? 41.881 22.017 5.951 1.00 65.31 178 GLY A CA 1
ATOM 1453 C C . GLY A 1 178 ? 41.226 23.330 5.505 1.00 65.31 178 GLY A C 1
ATOM 1454 O O . GLY A 1 178 ? 40.402 23.868 6.248 1.00 65.31 178 GLY A O 1
ATOM 1455 N N . PRO A 1 179 ? 41.571 23.886 4.328 1.00 61.50 179 PRO A N 1
ATOM 1456 C CA . PRO A 1 179 ? 40.931 25.100 3.836 1.00 61.50 179 PRO A CA 1
ATOM 1457 C C . PRO A 1 179 ? 39.453 24.813 3.541 1.00 61.50 179 PRO A C 1
ATOM 1459 O O . PRO A 1 179 ? 39.111 23.991 2.695 1.00 61.50 179 PRO A O 1
ATOM 1462 N N . ASN A 1 180 ? 38.570 25.476 4.285 1.00 62.25 180 ASN A N 1
ATOM 1463 C CA . ASN A 1 180 ? 37.125 25.329 4.161 1.00 62.25 180 ASN A CA 1
ATOM 1464 C C . ASN A 1 180 ? 36.657 26.005 2.849 1.00 62.25 180 ASN A C 1
ATOM 1466 O O . ASN A 1 180 ? 36.917 27.197 2.678 1.00 62.25 180 ASN A O 1
ATOM 1470 N N . PRO A 1 181 ? 35.965 25.314 1.921 1.00 59.62 181 PRO A N 1
ATOM 1471 C CA . PRO A 1 181 ? 35.653 25.830 0.577 1.00 59.62 181 PRO A CA 1
ATOM 1472 C C . PRO A 1 181 ? 34.573 26.930 0.535 1.00 59.62 181 PRO A C 1
ATOM 1474 O O . PRO A 1 181 ? 34.138 27.333 -0.539 1.00 59.62 181 PRO A O 1
ATOM 1477 N N . PHE A 1 182 ? 34.139 27.438 1.692 1.00 61.00 182 PHE A N 1
ATOM 1478 C CA . PHE A 1 182 ? 33.043 28.402 1.826 1.00 61.00 182 PHE A CA 1
ATOM 1479 C C . PHE A 1 182 ? 33.432 29.663 2.617 1.00 61.00 182 PHE A C 1
ATOM 1481 O O . PHE A 1 182 ? 32.587 30.267 3.274 1.00 61.00 182 PHE A O 1
ATOM 1488 N N . THR A 1 183 ? 34.688 30.113 2.537 1.00 57.25 183 THR A N 1
ATOM 1489 C CA . THR A 1 183 ? 35.186 31.336 3.210 1.00 57.25 183 THR A CA 1
ATOM 1490 C C . THR A 1 183 ? 34.574 32.659 2.713 1.00 57.25 183 THR A C 1
ATOM 1492 O O . THR A 1 183 ? 34.998 33.721 3.157 1.00 57.25 183 THR A O 1
ATOM 1495 N N . GLY A 1 184 ? 33.569 32.628 1.830 1.00 60.28 184 GLY A N 1
ATOM 1496 C CA . GLY A 1 184 ? 32.971 33.827 1.227 1.00 60.28 184 GLY A CA 1
ATOM 1497 C C . GLY A 1 184 ? 31.442 33.905 1.227 1.00 60.28 184 GLY A C 1
ATOM 1498 O O . GLY A 1 184 ? 30.902 34.877 0.709 1.00 60.28 184 GLY A O 1
ATOM 1499 N N . VAL A 1 185 ? 30.717 32.928 1.786 1.00 58.22 185 VAL A N 1
ATOM 1500 C CA . VAL A 1 185 ? 29.239 32.966 1.837 1.00 58.22 185 VAL A CA 1
ATOM 1501 C C . VAL A 1 185 ? 28.770 33.468 3.197 1.00 58.22 185 VAL A C 1
ATOM 1503 O O . VAL A 1 185 ? 28.299 32.725 4.056 1.00 58.22 185 VAL A O 1
ATOM 1506 N N . THR A 1 186 ? 28.913 34.773 3.403 1.00 60.22 186 THR A N 1
ATOM 1507 C CA . THR A 1 186 ? 28.317 35.459 4.548 1.00 60.22 186 THR A CA 1
ATOM 1508 C C . THR A 1 186 ? 26.821 35.610 4.284 1.00 60.22 186 THR A C 1
ATOM 1510 O O . THR A 1 186 ? 26.412 36.287 3.343 1.00 60.22 186 THR A O 1
ATOM 1513 N N . ASN A 1 187 ? 25.980 34.964 5.095 1.00 67.50 187 ASN A N 1
ATOM 1514 C CA . ASN A 1 187 ? 24.530 35.112 4.996 1.00 67.50 187 ASN A CA 1
ATOM 1515 C C . ASN A 1 187 ? 24.152 36.580 5.276 1.00 67.50 187 ASN A C 1
ATOM 1517 O O . ASN A 1 187 ? 24.225 37.038 6.418 1.00 67.50 187 ASN A O 1
ATOM 1521 N N . ALA A 1 188 ? 23.755 37.318 4.236 1.00 68.38 188 ALA A N 1
ATOM 1522 C CA . ALA A 1 188 ? 23.430 38.743 4.315 1.00 68.38 188 ALA A CA 1
ATOM 1523 C C . ALA A 1 188 ? 22.332 39.050 5.351 1.00 68.38 188 ALA A C 1
ATOM 1525 O O . ALA A 1 188 ? 22.370 40.095 6.002 1.00 68.38 188 ALA A O 1
ATOM 1526 N N . ALA A 1 189 ? 21.404 38.112 5.580 1.00 68.00 189 ALA A N 1
ATOM 1527 C CA . ALA A 1 189 ? 20.373 38.251 6.606 1.00 68.00 189 ALA A CA 1
ATOM 1528 C C . ALA A 1 189 ? 20.955 38.206 8.032 1.00 68.00 189 ALA A C 1
ATOM 1530 O O . ALA A 1 189 ? 20.476 38.914 8.916 1.00 68.00 189 ALA A O 1
ATOM 1531 N N . ALA A 1 190 ? 22.021 37.431 8.259 1.00 67.69 190 ALA A N 1
ATOM 1532 C CA . ALA A 1 190 ? 22.692 37.362 9.557 1.00 67.69 190 ALA A CA 1
ATOM 1533 C C . ALA A 1 190 ? 23.459 38.659 9.873 1.00 67.69 190 ALA A C 1
ATOM 1535 O O . ALA A 1 190 ? 23.416 39.139 11.005 1.00 67.69 190 ALA A O 1
ATOM 1536 N N . VAL A 1 191 ? 24.092 39.272 8.865 1.00 70.62 191 VAL A N 1
ATOM 1537 C CA . VAL A 1 191 ? 24.784 40.568 9.008 1.00 70.62 191 VAL A CA 1
ATOM 1538 C C . VAL A 1 191 ? 23.788 41.702 9.278 1.00 70.62 191 VAL A C 1
ATOM 1540 O O . VAL A 1 191 ? 24.033 42.546 10.140 1.00 70.62 191 VAL A O 1
ATOM 1543 N N . ALA A 1 192 ? 22.639 41.699 8.596 1.00 69.81 192 ALA A N 1
ATOM 1544 C CA . ALA A 1 192 ? 21.584 42.690 8.807 1.00 69.81 192 ALA A CA 1
ATOM 1545 C C . ALA A 1 192 ? 20.953 42.598 10.210 1.00 69.81 192 ALA A C 1
ATOM 1547 O O . ALA A 1 192 ? 20.679 43.616 10.839 1.00 69.81 192 ALA A O 1
ATOM 1548 N N . MET A 1 193 ? 20.766 41.390 10.742 1.00 70.38 193 MET A N 1
ATOM 1549 C CA . MET A 1 193 ? 20.236 41.194 12.098 1.00 70.38 193 MET A CA 1
ATOM 1550 C C . MET A 1 193 ? 21.249 41.604 13.180 1.00 70.38 193 MET A C 1
ATOM 1552 O O . MET A 1 193 ? 20.876 42.220 14.180 1.00 70.38 193 MET A O 1
ATOM 1556 N N . ALA A 1 194 ? 22.539 41.318 12.969 1.00 68.06 194 ALA A N 1
ATOM 1557 C CA . ALA A 1 194 ? 23.605 41.697 13.897 1.00 68.06 194 ALA A CA 1
ATOM 1558 C C . ALA A 1 194 ? 23.778 43.225 14.005 1.00 68.06 194 ALA A C 1
ATOM 1560 O O . ALA A 1 194 ? 23.954 43.762 15.103 1.00 68.06 194 ALA A O 1
ATOM 1561 N N . SER A 1 195 ? 23.673 43.952 12.889 1.00 68.25 195 SER A N 1
ATOM 1562 C CA . SER A 1 195 ? 23.774 45.417 12.898 1.00 68.25 195 SER A CA 1
ATOM 1563 C C . SER A 1 195 ? 22.579 46.086 13.591 1.00 68.25 195 SER A C 1
ATOM 1565 O O . SER A 1 195 ? 22.762 47.071 14.310 1.00 68.25 195 SER A O 1
ATOM 1567 N N . VAL A 1 196 ? 21.377 45.512 13.477 1.00 66.56 196 VAL A N 1
ATOM 1568 C CA . VAL A 1 196 ? 20.185 45.982 14.203 1.00 66.56 196 VAL A CA 1
ATOM 1569 C C . VAL A 1 196 ? 20.331 45.785 15.716 1.00 66.56 196 VAL A C 1
ATOM 1571 O O . VAL A 1 196 ? 20.027 46.702 16.478 1.00 66.56 196 VAL A O 1
ATOM 1574 N N . LEU A 1 197 ? 20.869 44.645 16.159 1.00 63.69 197 LEU A N 1
ATOM 1575 C CA . LEU A 1 197 ? 21.096 44.366 17.584 1.00 63.69 197 LEU A CA 1
ATOM 1576 C C . LEU A 1 197 ? 22.151 45.287 18.213 1.00 63.69 197 LEU A C 1
ATOM 1578 O O . LEU A 1 197 ? 22.002 45.716 19.358 1.00 63.69 197 LEU A O 1
ATOM 1582 N N . THR A 1 198 ? 23.183 45.661 17.456 1.00 59.22 198 THR A N 1
ATOM 1583 C CA . THR A 1 198 ? 24.245 46.542 17.972 1.00 59.22 198 THR A CA 1
ATOM 1584 C C . THR A 1 198 ? 23.759 47.990 18.106 1.00 59.22 198 THR A C 1
ATOM 1586 O O . THR A 1 198 ? 24.191 48.718 18.998 1.00 59.22 198 THR A O 1
ATOM 1589 N N . ARG A 1 199 ? 22.782 48.409 17.287 1.00 53.59 199 ARG A N 1
ATOM 1590 C CA . ARG A 1 199 ? 22.196 49.758 17.359 1.00 53.59 199 ARG A CA 1
ATOM 1591 C C . ARG A 1 199 ? 21.314 49.975 18.598 1.00 53.59 199 ARG A C 1
ATOM 1593 O O . ARG A 1 199 ? 21.092 51.119 18.979 1.00 53.59 199 ARG A O 1
ATOM 1600 N N . SER A 1 200 ? 20.847 48.909 19.253 1.00 52.78 200 SER A N 1
ATOM 1601 C CA . SER A 1 200 ? 20.031 49.006 20.476 1.00 52.78 200 SER A CA 1
ATOM 1602 C C . SER A 1 200 ? 20.815 49.202 21.788 1.00 52.78 200 SER A C 1
ATOM 1604 O O . SER A 1 200 ? 20.189 49.323 22.837 1.00 52.78 200 SER A O 1
ATOM 1606 N N . GLN A 1 201 ? 22.155 49.279 21.760 1.00 52.34 201 GLN A N 1
ATOM 1607 C CA . GLN A 1 201 ? 22.994 49.452 22.962 1.00 52.34 201 GLN A CA 1
ATOM 1608 C C . GLN A 1 201 ? 23.850 50.737 22.971 1.00 52.34 201 GLN A C 1
ATOM 1610 O O . GLN A 1 201 ? 24.999 50.717 23.404 1.00 52.34 201 GLN A O 1
ATOM 1615 N N . GLN A 1 202 ? 23.306 51.885 22.555 1.00 46.31 202 GLN A N 1
ATOM 1616 C CA . G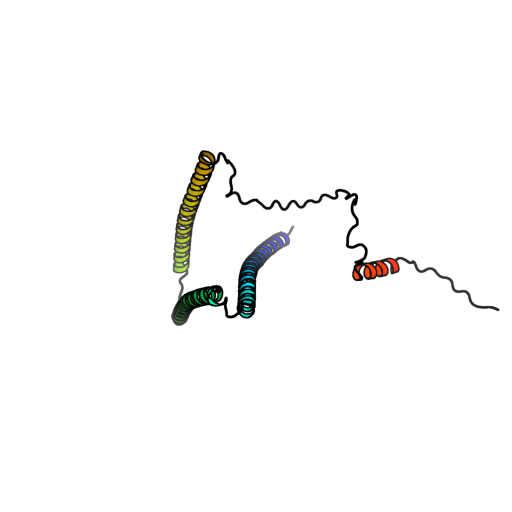LN A 1 202 ? 23.896 53.182 22.928 1.00 46.31 202 GLN A CA 1
ATOM 1617 C C . GLN A 1 202 ? 22.944 53.974 23.836 1.00 46.31 202 GLN A C 1
ATOM 1619 O O . GLN A 1 202 ? 21.838 54.309 23.407 1.00 46.31 202 GLN A O 1
ATOM 1624 N N . PRO A 1 203 ? 23.335 54.268 25.093 1.00 41.06 203 PRO A N 1
ATOM 1625 C CA . PRO A 1 203 ? 22.529 55.072 25.997 1.00 41.06 203 PRO A CA 1
ATOM 1626 C C . PRO A 1 203 ? 22.555 56.549 25.586 1.00 41.06 203 PRO A C 1
ATOM 1628 O O . PRO A 1 203 ? 23.596 57.121 25.270 1.00 41.06 203 PRO A O 1
ATOM 1631 N N . ALA A 1 204 ? 21.374 57.162 25.619 1.00 45.41 204 ALA A N 1
ATOM 1632 C CA . ALA A 1 204 ? 21.167 58.589 25.439 1.00 45.41 204 ALA A CA 1
ATOM 1633 C C . ALA A 1 204 ? 21.836 59.389 26.572 1.00 45.41 204 ALA A C 1
ATOM 1635 O O . ALA A 1 204 ? 21.558 59.158 27.747 1.00 45.41 204 ALA A O 1
ATOM 1636 N N . GLY A 1 205 ? 22.673 60.368 26.218 1.00 36.31 205 GLY A N 1
ATOM 1637 C CA . GLY A 1 205 ? 23.337 61.255 27.173 1.00 36.31 205 GLY A CA 1
ATOM 1638 C C . GLY A 1 205 ? 23.846 62.544 26.524 1.00 36.31 205 GLY A C 1
ATOM 1639 O O . GLY A 1 205 ? 24.908 62.553 25.922 1.00 36.31 205 GLY A O 1
ATOM 1640 N N . LYS A 1 206 ? 23.025 63.597 26.644 1.00 37.06 206 LYS A N 1
ATOM 1641 C CA . LYS A 1 206 ? 23.230 65.054 26.461 1.00 37.06 206 LYS A CA 1
ATOM 1642 C C . LYS A 1 206 ? 24.680 65.570 26.327 1.00 37.06 206 LYS A C 1
ATOM 1644 O O . LYS A 1 206 ? 25.511 65.226 27.150 1.00 37.06 206 LYS A O 1
ATOM 1649 N N . TYR A 1 207 ? 24.911 66.557 25.450 1.00 34.91 207 TYR A N 1
ATOM 1650 C CA . TYR A 1 207 ? 24.912 67.996 25.794 1.00 34.91 207 TYR A CA 1
ATOM 1651 C C . TYR A 1 207 ? 24.893 68.876 24.527 1.00 34.91 207 TYR A C 1
ATOM 1653 O O . TYR A 1 207 ? 25.561 68.597 23.539 1.00 34.91 207 TYR A O 1
ATOM 1661 N N . ILE A 1 208 ? 24.079 69.932 24.583 1.00 43.09 208 ILE A N 1
ATOM 1662 C CA . ILE A 1 208 ? 23.969 71.025 23.611 1.00 43.09 208 ILE A CA 1
ATOM 1663 C C . ILE A 1 208 ? 24.952 72.122 24.043 1.00 43.09 208 ILE A C 1
ATOM 1665 O O . ILE A 1 208 ? 24.917 72.519 25.207 1.00 43.09 208 ILE A O 1
ATOM 1669 N N . SER A 1 209 ? 25.748 72.671 23.121 1.00 33.50 209 SER A N 1
ATOM 1670 C CA . SER A 1 209 ? 26.336 74.013 23.264 1.00 33.50 209 SER A CA 1
ATOM 1671 C C . SER A 1 209 ? 26.389 74.734 21.915 1.00 33.50 209 SER A C 1
ATOM 1673 O O . SER A 1 209 ? 26.892 74.198 20.930 1.00 33.50 209 SER A O 1
ATOM 1675 N N . PHE A 1 210 ? 25.839 75.946 21.906 1.00 39.44 210 PHE A N 1
ATOM 1676 C CA . PHE A 1 210 ? 25.762 76.906 20.805 1.00 39.44 210 PHE A CA 1
ATOM 1677 C C . PHE A 1 210 ? 27.107 77.623 20.534 1.00 39.44 210 PHE A C 1
ATOM 1679 O O . PHE A 1 210 ? 27.838 77.898 21.476 1.00 39.44 210 PHE A O 1
ATOM 1686 N N . PHE A 1 211 ? 27.342 77.954 19.251 1.00 39.09 211 PHE A N 1
ATOM 1687 C CA . PHE A 1 211 ? 28.053 79.112 18.647 1.00 39.09 211 PHE A CA 1
ATOM 1688 C C . PHE A 1 211 ? 29.260 79.773 19.359 1.00 39.09 211 PHE A C 1
ATOM 1690 O O . PHE A 1 211 ? 29.093 80.356 20.426 1.00 39.09 211 PHE A O 1
ATOM 1697 N N . ASN A 1 212 ? 30.402 79.916 18.660 1.00 33.50 212 ASN A N 1
ATOM 1698 C CA . ASN A 1 212 ? 30.825 81.185 18.015 1.00 33.50 212 ASN A CA 1
ATOM 1699 C C . ASN A 1 212 ? 32.244 81.144 17.398 1.00 33.50 212 ASN A C 1
ATOM 1701 O O . ASN A 1 212 ? 33.139 80.533 17.973 1.00 33.50 212 ASN A O 1
ATOM 1705 N N . LEU A 1 213 ? 32.368 81.917 16.304 1.00 38.47 213 LEU A N 1
ATOM 1706 C CA . LEU A 1 213 ? 33.529 82.355 15.497 1.00 38.47 213 LEU A CA 1
ATOM 1707 C C . LEU A 1 213 ? 34.381 81.295 14.783 1.00 38.47 213 LEU A C 1
ATOM 1709 O O . LEU A 1 213 ? 35.284 80.704 15.408 1.00 38.47 213 LEU A O 1
#

InterPro domains:
  IPR024882 Nucleoporin p58/p45/NUP49 [PTHR13437] (2-204)